Protein AF-A0A0E3ZZR7-F1 (afdb_monomer_lite)

Organism: NCBI:txid1379870

Foldseek 3Di:
DPDDWDWDWDDDPPQWTWTWTDDPNDTDTDTQRLCLPLLVVLLVQLVVQLVVVVVPDDPVVVNQLSQLVSNQVSLVVQADPQKDKAWEWAAAPVVRDIAPIFSIWIFGPPPHHFPDDDPRYTYHHLQGTAATEAEEQEDDLVVLLCCCVRAFQDQNHDAPPDQGQEAEYEYEYQAYPDDLVRSLVSNQVSNQVVLCVQWDADPVRDIDGNARAHGHHYKYQHQVQQKIFDWDWDDPPDFFIWIKTKMFRQGNSLSSLVVSCSSRSDDLVVCDDHPSNVNRPRDRPDIDIDIHDGHFYWHKDALVRVCVLQVVCNVCSVPDDDVNANFGIKTATSVGDPNVDPHPVSQVPDPRIDTHRVD

Secondary structure (DSSP, 8-state):
------EEEEPPSSSEEEEEEEETTEEEEEEEE---HHHHHHHHHHHHHHHHHHHH---HHHHHHHHHHHHHHHHHHHS-TT-EEEEEEEEETTTTEEPPPEEEEEE--SSS--SEEETTEEEE-GGGEEEEEEEEEEE-HHHHHHHHHHHTTS-----TTSPTTEEEEEEEEEEESS-HHHHHHHHHHHHHHHHGGGEEE-TTS-EEE--B--EEEEEEEEGGGTEEEEEEEE--SSS-EEEEEEEEE-HHHHHHHHHHHHHTT--TTT--S-TTTTT-----S--EEEEEEEE-BEEEEEHHHHHHHTGGGHHHHHT--BTTB---EEEEETTS-GGG-SSHHHHHH-TT-EEE---

Structure (mmCIF, N/CA/C/O backbone):
data_AF-A0A0E3ZZR7-F1
#
_entry.id   AF-A0A0E3ZZR7-F1
#
loop_
_atom_site.group_PDB
_atom_site.id
_atom_site.type_symbol
_atom_site.label_atom_id
_atom_site.label_alt_id
_atom_site.label_comp_id
_atom_site.label_asym_id
_atom_site.label_entity_id
_atom_site.label_seq_id
_atom_site.pdbx_PDB_ins_code
_atom_site.Cartn_x
_atom_site.Cartn_y
_atom_site.Cartn_z
_atom_site.occupancy
_atom_site.B_iso_or_equiv
_atom_site.auth_seq_id
_atom_site.auth_comp_id
_atom_site.auth_asym_id
_atom_site.auth_atom_id
_atom_site.pdbx_PDB_model_num
ATOM 1 N N . MET A 1 1 ? -10.672 35.180 -22.082 1.00 32.56 1 MET A N 1
ATOM 2 C CA . MET A 1 1 ? -11.791 35.455 -21.156 1.00 32.56 1 MET A CA 1
ATOM 3 C C . MET A 1 1 ? -11.699 34.489 -19.991 1.00 32.56 1 MET A C 1
ATOM 5 O O . MET A 1 1 ? -11.725 33.289 -20.225 1.00 32.56 1 MET A O 1
ATOM 9 N N . LYS A 1 2 ? -11.522 34.985 -18.762 1.00 28.44 2 LYS A N 1
ATOM 10 C CA . LYS A 1 2 ? -11.757 34.177 -17.557 1.00 28.44 2 LYS A CA 1
ATOM 11 C C . LYS A 1 2 ? -13.278 34.046 -17.427 1.00 28.44 2 LYS A C 1
ATOM 13 O O . LYS A 1 2 ? -13.940 35.072 -17.343 1.00 28.44 2 LYS A O 1
ATOM 18 N N . GLN A 1 3 ? -13.821 32.835 -17.526 1.00 30.70 3 GLN A N 1
ATOM 19 C CA . GLN A 1 3 ? -15.245 32.595 -17.280 1.00 30.70 3 GLN A CA 1
ATOM 20 C C . GLN A 1 3 ? -15.509 32.752 -15.779 1.00 30.70 3 GLN A C 1
ATOM 22 O O . GLN A 1 3 ? -14.953 31.998 -14.976 1.00 30.70 3 GLN A O 1
ATOM 27 N N . ASP A 1 4 ? -16.327 33.738 -15.415 1.00 32.19 4 ASP A N 1
ATOM 28 C CA . ASP A 1 4 ? -16.886 33.873 -14.072 1.00 32.19 4 ASP A CA 1
ATOM 29 C C . ASP A 1 4 ? -17.883 32.733 -13.842 1.00 32.19 4 ASP A C 1
ATOM 31 O O . ASP A 1 4 ? -18.917 32.652 -14.500 1.00 32.19 4 ASP A O 1
ATOM 35 N N . LYS A 1 5 ? -17.556 31.824 -12.921 1.00 37.88 5 LYS A N 1
ATOM 36 C CA . LYS A 1 5 ? -18.481 30.800 -12.426 1.00 37.88 5 LYS A CA 1
ATOM 37 C C . LYS A 1 5 ? -19.153 31.345 -11.171 1.00 37.88 5 LYS A C 1
ATOM 39 O O . LYS A 1 5 ? -18.576 31.278 -10.087 1.00 37.88 5 LYS A O 1
ATOM 44 N N . SER A 1 6 ? -20.353 31.897 -11.298 1.00 43.38 6 SER A N 1
ATOM 45 C CA . SER A 1 6 ? -21.168 32.295 -10.150 1.00 43.38 6 SER A CA 1
ATOM 46 C C . SER A 1 6 ? -21.861 31.060 -9.558 1.00 43.38 6 SER A C 1
ATOM 48 O O . SER A 1 6 ? -22.826 30.533 -10.101 1.00 43.38 6 SER A O 1
ATOM 50 N N . ILE A 1 7 ? -21.356 30.561 -8.426 1.00 46.78 7 ILE A N 1
ATOM 51 C CA . ILE A 1 7 ? -22.020 29.499 -7.656 1.00 46.78 7 ILE A CA 1
ATOM 52 C C . ILE A 1 7 ? -23.034 30.162 -6.722 1.00 46.78 7 ILE A C 1
ATOM 54 O O . ILE A 1 7 ? -22.651 30.912 -5.823 1.00 46.78 7 ILE A O 1
ATOM 58 N N . VAL A 1 8 ? -24.325 29.878 -6.905 1.00 45.16 8 VAL A N 1
ATOM 59 C CA . VAL A 1 8 ? -25.382 30.349 -5.999 1.00 45.16 8 VAL A CA 1
ATOM 60 C C . VAL A 1 8 ? -25.742 29.219 -5.036 1.00 45.16 8 VAL A C 1
ATOM 62 O O . VAL A 1 8 ? -26.449 28.275 -5.384 1.00 45.16 8 VAL A O 1
ATOM 65 N N . ASN A 1 9 ? -25.258 29.315 -3.797 1.00 44.78 9 ASN A N 1
ATOM 66 C CA . ASN A 1 9 ? -25.614 28.380 -2.729 1.00 44.78 9 ASN A CA 1
ATOM 67 C C . ASN A 1 9 ? -26.992 28.734 -2.152 1.00 44.78 9 ASN A C 1
ATOM 69 O O . ASN A 1 9 ? -27.140 29.767 -1.498 1.00 44.78 9 ASN A O 1
ATOM 73 N N . LYS A 1 10 ? -27.993 27.861 -2.324 1.00 42.97 10 LYS A N 1
ATOM 74 C CA . LYS A 1 10 ? -29.246 27.917 -1.554 1.00 42.97 10 LYS A CA 1
ATOM 75 C C . LYS A 1 10 ? -29.272 26.774 -0.540 1.00 42.97 10 LYS A C 1
ATOM 77 O O . LYS A 1 10 ? -29.314 25.605 -0.906 1.00 42.97 10 LYS A O 1
ATOM 82 N N . LYS A 1 11 ? -29.269 27.113 0.752 1.00 36.38 11 LYS A N 1
ATOM 83 C CA . LYS A 1 11 ? -29.554 26.153 1.828 1.00 36.38 11 LYS A CA 1
ATOM 84 C C . LYS A 1 11 ? -31.056 25.860 1.844 1.00 36.38 11 LYS A C 1
ATOM 86 O O . LYS A 1 11 ? -31.842 26.783 2.036 1.00 36.38 11 LYS A O 1
ATOM 91 N N . SER A 1 12 ? -31.451 24.600 1.661 1.00 38.44 12 SER A N 1
ATOM 92 C CA . SER A 1 12 ? -32.792 24.120 2.019 1.00 38.44 12 SER A CA 1
ATOM 93 C C . SER A 1 12 ? -32.755 23.421 3.375 1.00 38.44 12 SER A C 1
ATOM 95 O O . SER A 1 12 ? -31.790 22.730 3.698 1.00 38.44 12 SER A O 1
ATOM 97 N N . GLU A 1 13 ? -33.801 23.608 4.176 1.00 40.16 13 GLU A N 1
ATOM 98 C CA . GLU A 1 13 ? -33.973 22.929 5.461 1.00 40.16 13 GLU A CA 1
ATOM 99 C C . GLU A 1 13 ? -34.106 21.407 5.250 1.00 40.16 13 GLU A C 1
ATOM 101 O O . GLU A 1 13 ? -34.913 20.965 4.434 1.00 40.16 13 GLU A O 1
ATOM 106 N N . LYS A 1 14 ? -33.327 20.630 6.026 1.00 41.91 14 LYS A N 1
ATOM 107 C CA . LYS A 1 14 ? -33.077 19.165 5.980 1.00 41.91 14 LYS A CA 1
ATOM 108 C C . LYS A 1 14 ? -31.974 18.714 5.011 1.00 41.91 14 LYS A C 1
ATOM 110 O O . LYS A 1 14 ? -32.272 18.452 3.855 1.00 41.91 14 LYS A O 1
ATOM 115 N N . SER A 1 15 ? -30.741 18.584 5.533 1.00 43.53 15 SER A N 1
ATOM 116 C CA . SER A 1 15 ? -29.630 17.648 5.180 1.00 43.53 15 SER A CA 1
ATOM 117 C C . SER A 1 15 ? -29.290 17.326 3.706 1.00 43.53 15 SER A C 1
ATOM 119 O O . SER A 1 15 ? -28.417 16.505 3.429 1.00 43.53 15 SER A O 1
ATOM 121 N N . ILE A 1 16 ? -29.928 17.994 2.756 1.00 42.88 16 ILE A N 1
ATOM 122 C CA . ILE A 1 16 ? -29.739 17.902 1.318 1.00 42.88 16 ILE A CA 1
ATOM 123 C C . ILE A 1 16 ? -29.444 19.326 0.861 1.00 42.88 16 ILE A C 1
ATOM 125 O O . ILE A 1 16 ? -30.317 20.196 0.879 1.00 42.88 16 ILE A O 1
ATOM 129 N N . HIS A 1 17 ? -28.199 19.571 0.472 1.00 48.75 17 HIS A N 1
ATOM 130 C CA . HIS A 1 17 ? -27.785 20.844 -0.092 1.00 48.75 17 HIS A CA 1
ATOM 131 C C . HIS A 1 17 ? -28.048 20.815 -1.595 1.00 48.75 17 HIS A C 1
ATOM 133 O O . HIS A 1 17 ? -27.505 19.983 -2.315 1.00 48.75 17 HIS A O 1
ATOM 139 N N . LYS A 1 18 ? -28.892 21.723 -2.081 1.00 49.00 18 LYS A N 1
ATOM 140 C CA . LYS A 1 18 ? -29.124 21.907 -3.515 1.00 49.00 18 LYS A CA 1
ATOM 141 C C . LYS A 1 18 ? -28.205 23.016 -4.012 1.00 49.00 18 LYS A C 1
ATOM 143 O O . LYS A 1 18 ? -28.412 24.188 -3.700 1.00 49.00 18 LYS A O 1
ATOM 148 N N . MET A 1 19 ? -27.171 22.647 -4.758 1.00 51.81 19 MET A N 1
ATOM 149 C CA . MET A 1 19 ? -26.329 23.605 -5.469 1.00 51.81 19 MET A CA 1
ATOM 150 C C . MET A 1 19 ? -26.892 23.809 -6.867 1.00 51.81 19 MET A C 1
ATOM 152 O O . MET A 1 19 ? -27.110 22.848 -7.594 1.00 51.81 19 MET A O 1
ATOM 156 N N . ILE A 1 20 ? -27.116 25.059 -7.252 1.00 54.22 20 ILE A N 1
ATOM 157 C CA . ILE A 1 20 ? -27.481 25.396 -8.623 1.00 54.22 20 ILE A CA 1
ATOM 158 C C . ILE A 1 20 ? -26.237 26.002 -9.260 1.00 54.22 20 ILE A C 1
ATOM 160 O O . ILE A 1 20 ? -25.759 27.048 -8.818 1.00 54.22 20 ILE A O 1
ATOM 164 N N . ALA A 1 21 ? -25.694 25.314 -10.259 1.00 54.06 21 ALA A N 1
ATOM 165 C CA . ALA A 1 21 ? -24.584 25.818 -11.051 1.00 54.06 21 ALA A CA 1
ATOM 166 C C . ALA A 1 21 ? -25.100 26.146 -12.449 1.00 54.06 21 ALA A C 1
ATOM 168 O O . ALA A 1 21 ? -25.659 25.281 -13.124 1.00 54.06 21 ALA A O 1
ATOM 169 N N . GLU A 1 22 ? -24.911 27.391 -12.873 1.00 49.91 22 GLU A N 1
ATOM 170 C CA . GLU A 1 22 ? -25.031 27.749 -14.278 1.00 49.91 22 GLU A CA 1
ATOM 171 C C . GLU A 1 22 ? -23.672 27.526 -14.949 1.00 49.91 22 GLU A C 1
ATOM 173 O O . GLU A 1 22 ? -22.655 28.076 -14.520 1.00 49.91 22 GLU A O 1
ATOM 178 N N . VAL A 1 23 ? -23.645 26.691 -15.985 1.00 54.06 23 VAL A N 1
ATOM 179 C CA . VAL A 1 23 ? -22.473 26.506 -16.847 1.00 54.06 23 VAL A CA 1
ATOM 180 C C . VAL A 1 23 ? -22.934 26.715 -18.281 1.00 54.06 23 VAL A C 1
ATOM 182 O O . VAL A 1 23 ? -23.784 25.975 -18.766 1.00 54.06 23 VAL A O 1
ATOM 185 N N . ASP A 1 24 ? -22.408 27.754 -18.933 1.00 52.50 24 ASP A N 1
ATOM 186 C CA . ASP A 1 24 ? -22.720 28.118 -20.323 1.00 52.50 24 ASP A CA 1
ATOM 187 C C . ASP A 1 24 ? -24.237 28.235 -20.616 1.00 52.50 24 ASP A C 1
ATOM 189 O O . ASP A 1 24 ? -24.730 27.755 -21.635 1.00 52.50 24 ASP A O 1
ATOM 193 N N . GLY A 1 25 ? -25.001 28.859 -19.708 1.00 56.97 25 GLY A N 1
ATOM 194 C CA . GLY A 1 25 ? -26.450 29.059 -19.855 1.00 56.97 25 GLY A CA 1
ATOM 195 C C . GLY A 1 25 ? -27.317 27.857 -19.459 1.00 56.97 25 GLY A C 1
ATOM 196 O O . GLY A 1 25 ? -28.544 27.942 -19.513 1.00 56.97 25 GLY A O 1
ATOM 197 N N . VAL A 1 26 ? -26.712 26.740 -19.037 1.00 48.59 26 VAL A N 1
ATOM 198 C CA . VAL A 1 26 ? -27.430 25.560 -18.540 1.00 48.59 26 VAL A CA 1
ATOM 199 C C . VAL A 1 26 ? -27.443 25.573 -17.020 1.00 48.59 26 VAL A C 1
ATOM 201 O O . VAL A 1 26 ? -26.402 25.516 -16.368 1.00 48.59 26 VAL A O 1
ATOM 204 N N . CYS A 1 27 ? -28.645 25.615 -16.455 1.00 48.66 27 CYS A N 1
ATOM 205 C CA . CYS A 1 27 ? -28.865 25.534 -15.021 1.00 48.66 27 CYS A CA 1
ATOM 206 C C . CYS A 1 27 ? -28.917 24.058 -14.603 1.00 48.66 27 CYS A C 1
ATOM 208 O O . CYS A 1 27 ? -29.868 23.353 -14.944 1.00 48.66 27 CYS A O 1
ATOM 210 N N . GLN A 1 28 ? -27.897 23.575 -13.892 1.00 47.75 28 GLN A N 1
ATOM 211 C CA . GLN A 1 28 ? -27.866 22.210 -13.371 1.00 47.75 28 GLN A CA 1
ATOM 212 C C . GLN A 1 28 ? -28.062 22.212 -11.853 1.00 47.75 28 GLN A C 1
ATOM 214 O O . GLN A 1 28 ? -27.317 22.861 -11.114 1.00 47.75 28 GLN A O 1
ATOM 219 N N . GLU A 1 29 ? -29.060 21.459 -11.389 1.00 48.94 29 GLU A N 1
ATOM 220 C CA . GLU A 1 29 ? -29.284 21.198 -9.968 1.00 48.94 29 GLU A CA 1
ATOM 221 C C . GLU A 1 29 ? -28.398 20.030 -9.511 1.00 48.94 29 GLU A C 1
ATOM 223 O O . GLU A 1 29 ? -28.501 18.906 -10.002 1.00 48.94 29 GLU A O 1
ATOM 228 N N . TRP A 1 30 ? -27.521 20.306 -8.553 1.00 48.53 30 TRP A N 1
ATOM 229 C CA . TRP A 1 30 ? -26.671 19.338 -7.879 1.00 48.53 30 TRP A CA 1
ATOM 230 C C . TRP A 1 30 ? -27.244 19.063 -6.497 1.00 48.53 30 TRP A C 1
ATOM 232 O O . TRP A 1 30 ? -27.249 19.930 -5.623 1.00 48.53 30 TRP A O 1
ATOM 242 N N . ILE A 1 31 ? -27.713 17.837 -6.291 1.00 46.16 31 ILE A N 1
ATOM 243 C CA . ILE A 1 31 ? -28.148 17.361 -4.981 1.00 46.16 31 ILE A CA 1
ATOM 244 C C . ILE A 1 31 ? -26.904 16.858 -4.244 1.00 46.16 31 ILE A C 1
ATOM 246 O O . ILE A 1 31 ? -26.413 15.763 -4.507 1.00 46.16 31 ILE A O 1
ATOM 250 N N . HIS A 1 32 ? -26.375 17.666 -3.332 1.00 46.66 32 HIS A N 1
ATOM 251 C CA . HIS A 1 32 ? -25.329 17.264 -2.402 1.00 46.66 32 HIS A CA 1
ATOM 252 C C . HIS A 1 32 ? -25.989 16.666 -1.154 1.00 46.66 32 HIS A C 1
ATOM 254 O O . HIS A 1 32 ? -26.544 17.377 -0.315 1.00 46.66 32 HIS A O 1
ATOM 260 N N . ASN A 1 33 ? -25.989 15.336 -1.069 1.00 49.56 33 ASN A N 1
ATOM 261 C CA . ASN A 1 33 ? -26.475 14.619 0.102 1.00 49.56 33 ASN A CA 1
ATOM 262 C C . ASN A 1 33 ? -25.310 14.414 1.077 1.00 49.56 33 ASN A C 1
ATOM 264 O O . ASN A 1 33 ? -24.440 13.584 0.829 1.00 49.56 33 ASN A O 1
ATOM 268 N N . GLU A 1 34 ? -25.300 15.164 2.178 1.00 47.88 34 GLU A N 1
ATOM 269 C CA . GLU A 1 34 ? -24.284 15.026 3.233 1.00 47.88 34 GLU A CA 1
ATOM 270 C C . GLU A 1 34 ? -24.454 13.727 4.040 1.00 47.88 34 GLU A C 1
ATOM 272 O O . GLU A 1 34 ? -23.552 13.321 4.770 1.00 47.88 34 GLU A O 1
ATOM 277 N N . ASN A 1 35 ? -25.592 13.036 3.893 1.00 51.06 35 ASN A N 1
ATOM 278 C CA . ASN A 1 35 ? -25.855 11.763 4.553 1.00 51.06 35 ASN A CA 1
ATOM 279 C C . ASN A 1 35 ? -25.390 10.600 3.674 1.00 51.06 35 ASN A C 1
ATOM 281 O O . ASN A 1 35 ? -26.150 10.027 2.885 1.00 51.06 35 ASN A O 1
ATOM 285 N N . TYR A 1 36 ? -24.125 10.224 3.842 1.00 68.19 36 TYR A N 1
ATOM 286 C CA . TYR A 1 36 ? -23.516 9.064 3.199 1.00 68.19 36 TYR A CA 1
ATOM 287 C C . TYR A 1 36 ? -24.120 7.763 3.728 1.00 68.19 36 TYR A C 1
ATOM 289 O O . TYR A 1 36 ? -23.528 7.120 4.581 1.00 68.19 36 TYR A O 1
ATOM 297 N N . PHE A 1 37 ? -25.281 7.339 3.223 1.00 71.62 37 PHE A N 1
ATOM 298 C CA . PHE A 1 37 ? -26.023 6.186 3.760 1.00 71.62 37 PHE A CA 1
ATOM 299 C C . PHE A 1 37 ? -25.153 4.941 4.013 1.00 71.62 37 PHE A C 1
ATOM 301 O O . PHE A 1 37 ? -25.254 4.312 5.063 1.00 71.62 37 PHE A O 1
ATOM 308 N N . GLN A 1 38 ? -24.271 4.590 3.072 1.00 78.56 38 GLN A N 1
ATOM 309 C CA . GLN A 1 38 ? -23.404 3.419 3.218 1.00 78.56 38 GLN A CA 1
ATOM 310 C C . GLN A 1 38 ? -22.247 3.643 4.199 1.00 78.56 38 GLN A C 1
ATOM 312 O O . GLN A 1 38 ? -21.965 2.759 5.005 1.00 78.56 38 GLN A O 1
ATOM 317 N N . ALA A 1 39 ? -21.620 4.821 4.180 1.00 81.19 39 ALA A N 1
ATOM 318 C CA . ALA A 1 39 ? -20.537 5.144 5.104 1.00 81.19 39 ALA A CA 1
ATOM 319 C C . ALA A 1 39 ? -21.045 5.349 6.544 1.00 81.19 39 ALA A C 1
ATOM 321 O O . ALA A 1 39 ? -20.418 4.881 7.488 1.00 81.19 39 ALA A O 1
ATOM 322 N N . ASP A 1 40 ? -22.220 5.959 6.707 1.00 83.00 40 ASP A N 1
ATOM 323 C CA . ASP A 1 40 ? -22.957 6.071 7.968 1.00 83.00 40 ASP A CA 1
ATOM 324 C C . ASP A 1 40 ? -23.328 4.685 8.510 1.00 83.00 40 ASP A C 1
ATOM 326 O O . ASP A 1 40 ? -23.061 4.377 9.671 1.00 83.00 40 ASP A O 1
ATOM 330 N N . ARG A 1 41 ? -23.860 3.796 7.657 1.00 87.25 41 ARG A N 1
ATOM 331 C CA . ARG A 1 41 ? -24.143 2.402 8.034 1.00 87.25 41 ARG A CA 1
ATOM 332 C C . ARG A 1 41 ? -22.878 1.676 8.499 1.00 87.25 41 ARG A C 1
ATOM 334 O O . ARG A 1 41 ? -22.923 1.009 9.530 1.00 87.25 41 ARG A O 1
ATOM 341 N N . PHE A 1 42 ? -21.771 1.809 7.769 1.00 89.69 42 PHE A N 1
ATOM 342 C CA . PHE A 1 42 ? -20.480 1.223 8.140 1.00 89.69 42 PHE A CA 1
ATOM 343 C C . PHE A 1 42 ? -19.985 1.755 9.492 1.00 89.69 42 PHE A C 1
ATOM 345 O O . PHE A 1 42 ? -19.710 0.973 10.402 1.00 89.69 42 PHE A O 1
ATOM 352 N N . ALA A 1 43 ? -19.966 3.080 9.666 1.00 89.94 43 ALA A N 1
ATOM 353 C CA . ALA A 1 43 ? -19.530 3.732 10.897 1.00 89.94 43 ALA A CA 1
ATOM 354 C C . ALA A 1 43 ? -20.375 3.318 12.112 1.00 89.94 43 ALA A C 1
ATOM 356 O O . ALA A 1 43 ? -19.833 3.015 13.176 1.00 89.94 43 ALA A O 1
ATOM 357 N N . LYS A 1 44 ? -21.704 3.283 11.959 1.00 90.88 44 LYS A N 1
ATOM 358 C CA . LYS A 1 44 ? -22.635 2.878 13.022 1.00 90.88 44 LYS A CA 1
ATOM 359 C C . LYS A 1 44 ? -22.434 1.429 13.437 1.00 90.88 44 LYS A C 1
ATOM 361 O O . LYS A 1 44 ? -22.414 1.155 14.633 1.00 90.88 44 LYS A O 1
ATOM 366 N N . LYS A 1 45 ? -22.254 0.520 12.473 1.00 91.94 45 LYS A N 1
ATOM 367 C CA . LYS A 1 45 ? -21.976 -0.890 12.765 1.00 91.94 45 LYS A CA 1
ATOM 368 C C . LYS A 1 45 ? -20.670 -1.059 13.535 1.00 91.94 45 LYS A C 1
ATOM 370 O O . LYS A 1 45 ? -20.669 -1.732 14.557 1.00 91.94 45 LYS A O 1
ATOM 375 N N . LEU A 1 46 ? -19.592 -0.406 13.093 1.00 92.75 46 LEU A N 1
ATOM 376 C CA . LEU A 1 46 ? -18.313 -0.462 13.803 1.00 92.75 46 LEU A CA 1
ATOM 377 C C . LEU A 1 46 ? -18.447 0.021 15.250 1.00 92.75 46 LEU A C 1
ATOM 379 O O . LEU A 1 46 ? -18.054 -0.706 16.154 1.00 92.75 46 LEU A O 1
ATOM 383 N N . LYS A 1 47 ? -19.054 1.194 15.474 1.00 91.31 47 LYS A N 1
ATOM 384 C CA . LYS A 1 47 ? -19.256 1.740 16.828 1.00 91.31 47 LYS A CA 1
ATOM 385 C C . LYS A 1 47 ? -20.072 0.805 17.715 1.00 91.31 47 LYS A C 1
ATOM 387 O O . LYS A 1 47 ? -19.662 0.512 18.833 1.00 91.31 47 LYS A O 1
ATOM 392 N N . ALA A 1 48 ? -21.205 0.319 17.204 1.00 89.62 48 ALA A N 1
ATOM 393 C CA . ALA A 1 48 ? -22.087 -0.562 17.960 1.00 89.62 48 ALA A CA 1
ATOM 394 C C . ALA A 1 48 ? -21.351 -1.822 18.430 1.00 89.62 48 ALA A C 1
ATOM 396 O O . ALA A 1 48 ? -21.469 -2.202 19.593 1.00 89.62 48 ALA A O 1
ATOM 397 N N . GLU A 1 49 ? -20.561 -2.431 17.544 1.00 89.88 49 GLU A N 1
ATOM 398 C CA . GLU A 1 49 ? -19.841 -3.669 17.824 1.00 89.88 49 GLU A CA 1
ATOM 399 C C . GLU A 1 49 ? -18.668 -3.458 18.792 1.00 89.88 49 GLU A C 1
ATOM 401 O O . GLU A 1 49 ? -18.450 -4.237 19.721 1.00 89.88 49 GLU A O 1
ATOM 406 N N . THR A 1 50 ? -17.929 -2.360 18.638 1.00 88.69 50 THR A N 1
ATOM 407 C CA . THR A 1 50 ? -16.807 -2.061 19.532 1.00 88.69 50 THR A CA 1
ATOM 408 C C . THR A 1 50 ? -17.265 -1.711 20.944 1.00 88.69 50 THR A C 1
ATOM 410 O O . THR A 1 50 ? -16.648 -2.155 21.912 1.00 88.69 50 THR A O 1
ATOM 413 N N . ASP A 1 51 ? -18.376 -0.982 21.077 1.00 86.19 51 ASP A N 1
ATOM 414 C CA . ASP A 1 51 ? -18.879 -0.509 22.369 1.00 86.19 51 ASP A CA 1
ATOM 415 C C . ASP A 1 51 ? -19.303 -1.651 23.301 1.00 86.19 51 ASP A C 1
ATOM 417 O O . ASP A 1 51 ? -19.109 -1.559 24.518 1.00 86.19 51 ASP A O 1
ATOM 421 N N . TRP A 1 52 ? -19.904 -2.723 22.771 1.00 84.75 52 TRP A N 1
ATOM 422 C CA . TRP A 1 52 ? -20.306 -3.860 23.603 1.00 84.75 52 TRP A CA 1
ATOM 423 C C . TRP A 1 52 ? -19.105 -4.728 23.979 1.00 84.75 52 TRP A C 1
ATOM 425 O O . TRP A 1 52 ? -18.993 -5.141 25.136 1.00 84.75 52 TRP A O 1
ATOM 435 N N . PHE A 1 53 ? -18.188 -4.977 23.040 1.00 86.12 53 PHE A N 1
ATOM 436 C CA . PHE A 1 53 ? -17.070 -5.894 23.254 1.00 86.12 53 PHE A CA 1
ATOM 437 C C . PHE A 1 53 ? -16.131 -5.389 24.352 1.00 86.12 53 PHE A C 1
ATOM 439 O O . PHE A 1 53 ? -15.742 -6.145 25.248 1.00 86.12 53 PHE A O 1
ATOM 446 N N . GLU A 1 54 ? -15.833 -4.088 24.350 1.00 82.56 54 GLU A N 1
ATOM 447 C CA . GLU A 1 54 ? -14.965 -3.463 25.352 1.00 82.56 54 GLU A CA 1
ATOM 448 C C . GLU A 1 54 ? -15.533 -3.494 26.777 1.00 82.56 54 GLU A C 1
ATOM 450 O O . GLU A 1 54 ? -14.773 -3.421 27.748 1.00 82.56 54 GLU A O 1
ATOM 455 N N . ARG A 1 55 ? -16.856 -3.635 26.935 1.00 85.62 55 ARG A N 1
ATOM 456 C CA . ARG A 1 55 ? -17.485 -3.786 28.258 1.00 85.62 55 ARG A CA 1
ATOM 457 C C . ARG A 1 55 ? -17.234 -5.164 28.864 1.00 85.62 55 ARG A C 1
ATOM 459 O O . ARG A 1 55 ? -17.275 -5.296 30.086 1.00 85.62 55 ARG A O 1
ATOM 466 N N . ILE A 1 56 ? -16.982 -6.170 28.029 1.00 86.69 56 ILE A N 1
ATOM 467 C CA . ILE A 1 56 ? -16.927 -7.579 28.431 1.00 86.69 56 ILE A CA 1
ATOM 468 C C . ILE A 1 56 ? -15.480 -8.082 28.484 1.00 86.69 56 ILE A C 1
ATOM 470 O O . ILE A 1 56 ? -15.096 -8.754 29.440 1.00 86.69 56 ILE A O 1
ATOM 474 N N . ILE A 1 57 ? -14.653 -7.739 27.491 1.00 84.25 57 ILE A N 1
ATOM 475 C CA . ILE A 1 57 ? -13.304 -8.297 27.329 1.00 84.25 57 ILE A CA 1
ATOM 476 C C . ILE A 1 57 ? -12.230 -7.221 27.514 1.00 84.25 57 ILE A C 1
ATOM 478 O O . ILE A 1 57 ? -12.239 -6.179 26.864 1.00 84.25 57 ILE A O 1
ATOM 482 N N . LYS A 1 58 ? -11.241 -7.506 28.375 1.00 81.38 58 LYS A N 1
ATOM 483 C CA . LYS A 1 58 ? -10.106 -6.600 28.666 1.00 81.38 58 LYS A CA 1
ATOM 484 C C . LYS A 1 58 ? -8.730 -7.144 28.249 1.00 81.38 58 LYS A C 1
ATOM 486 O O . LYS A 1 58 ? -7.743 -6.404 28.296 1.00 81.38 58 LYS A O 1
ATOM 491 N N . HIS A 1 59 ? -8.646 -8.413 27.839 1.00 80.81 59 HIS A N 1
ATOM 492 C CA . HIS A 1 59 ? -7.393 -9.069 27.447 1.00 80.81 59 HIS A CA 1
ATOM 493 C C . HIS A 1 59 ? -6.856 -8.502 26.121 1.00 80.81 59 HIS A C 1
ATOM 495 O O . HIS A 1 59 ? -7.472 -8.678 25.073 1.00 80.81 59 HIS A O 1
ATOM 501 N N . GLN A 1 60 ? -5.707 -7.817 26.162 1.00 83.19 60 GLN A N 1
ATOM 502 C CA . GLN A 1 60 ? -5.230 -6.966 25.059 1.00 83.19 60 GLN A CA 1
ATOM 503 C C . GLN A 1 60 ? -5.048 -7.688 23.706 1.00 83.19 60 GLN A C 1
ATOM 505 O O . GLN A 1 60 ? -5.522 -7.144 22.710 1.00 83.19 60 GLN A O 1
ATOM 510 N N . PRO A 1 61 ? -4.442 -8.892 23.621 1.00 82.12 61 PRO A N 1
ATOM 511 C CA . PRO A 1 61 ? -4.336 -9.626 22.354 1.00 82.12 61 PRO A CA 1
ATOM 512 C C . PRO A 1 61 ? -5.695 -9.959 21.730 1.00 82.12 61 PRO A C 1
ATOM 514 O O . PRO A 1 61 ? -5.907 -9.725 20.545 1.00 82.12 61 PRO A O 1
ATOM 517 N N . SER A 1 62 ? -6.640 -10.440 22.543 1.00 85.75 62 SER A N 1
ATOM 518 C CA . SER A 1 62 ? -7.995 -10.777 22.084 1.00 85.75 62 SER A CA 1
ATOM 519 C C . SER A 1 62 ? -8.761 -9.537 21.634 1.00 85.75 62 SER A C 1
ATOM 521 O O . SER A 1 62 ? -9.550 -9.597 20.699 1.00 85.75 62 SER A O 1
ATOM 523 N N . VAL A 1 63 ? -8.501 -8.400 22.282 1.00 88.38 63 VAL A N 1
ATOM 524 C CA . VAL A 1 63 ? -9.047 -7.111 21.868 1.00 88.38 63 VAL A CA 1
ATOM 525 C C . VAL A 1 63 ? -8.499 -6.710 20.498 1.00 88.38 63 VAL A C 1
ATOM 527 O O . VAL A 1 63 ? -9.293 -6.367 19.634 1.00 88.38 63 VAL A O 1
ATOM 530 N N . GLY A 1 64 ? -7.186 -6.796 20.259 1.00 89.75 64 GLY A N 1
ATOM 531 C CA . GLY A 1 64 ? -6.599 -6.500 18.941 1.00 89.75 64 GLY A CA 1
ATOM 532 C C . GLY A 1 64 ? -7.228 -7.328 17.815 1.00 89.75 64 GLY A C 1
ATOM 533 O O . GLY A 1 64 ? -7.782 -6.763 16.875 1.00 89.75 64 GLY A O 1
ATOM 534 N N . GLN A 1 65 ? -7.269 -8.650 18.002 1.00 91.00 65 GLN A N 1
ATOM 535 C CA . GLN A 1 65 ? -7.877 -9.588 17.051 1.00 91.00 65 GLN A CA 1
ATOM 536 C C . GLN A 1 65 ? -9.359 -9.297 16.791 1.00 91.00 65 GLN A C 1
ATOM 538 O O . GLN A 1 65 ? -9.834 -9.451 15.668 1.00 91.00 65 GLN A O 1
ATOM 543 N N . PHE A 1 66 ? -10.105 -8.856 17.808 1.00 94.00 66 PHE A N 1
ATOM 544 C CA . PHE A 1 66 ? -11.498 -8.457 17.632 1.00 94.00 66 PHE A CA 1
ATOM 545 C C . PHE A 1 66 ? -11.638 -7.246 16.698 1.00 94.00 66 PHE A C 1
ATOM 547 O O . PHE A 1 66 ? -12.489 -7.265 15.811 1.00 94.00 66 PHE A O 1
ATOM 554 N N . TYR A 1 67 ? -10.798 -6.218 16.855 1.00 95.12 67 TYR A N 1
ATOM 555 C CA . TYR A 1 67 ? -10.832 -5.034 15.988 1.00 95.12 67 TYR A CA 1
ATOM 556 C C . TYR A 1 67 ? -10.473 -5.368 14.534 1.00 95.12 67 TYR A C 1
ATOM 558 O O . TYR A 1 67 ? -11.114 -4.863 13.611 1.00 95.12 67 TYR A O 1
ATOM 566 N N . GLU A 1 68 ? -9.492 -6.246 14.325 1.00 95.25 68 GLU A N 1
ATOM 567 C CA . GLU A 1 68 ? -9.148 -6.776 12.999 1.00 95.25 68 GLU A CA 1
ATOM 568 C C . GLU A 1 68 ? -10.324 -7.556 12.393 1.00 95.25 68 GLU A C 1
ATOM 570 O O . GLU A 1 68 ? -10.739 -7.298 11.260 1.00 95.25 68 GLU A O 1
ATOM 575 N N . TYR A 1 69 ? -10.908 -8.475 13.170 1.00 94.62 69 TYR A N 1
ATOM 576 C CA . TYR A 1 69 ? -12.041 -9.291 12.746 1.00 94.62 69 TYR A CA 1
ATOM 577 C C . TYR A 1 69 ? -13.252 -8.438 12.373 1.00 94.62 69 TYR A C 1
ATOM 579 O O . TYR A 1 69 ? -13.814 -8.636 11.296 1.00 94.62 69 TYR A O 1
ATOM 587 N N . ILE A 1 70 ? -13.654 -7.485 13.222 1.00 95.00 70 ILE A N 1
ATOM 588 C CA . ILE A 1 70 ? -14.863 -6.703 12.967 1.00 95.00 70 ILE A CA 1
ATOM 589 C C . ILE A 1 70 ? -14.692 -5.798 11.752 1.00 95.00 70 ILE A C 1
ATOM 591 O O . ILE A 1 70 ? -15.595 -5.738 10.921 1.00 95.00 70 ILE A O 1
ATOM 595 N N . LEU A 1 71 ? -13.527 -5.161 11.585 1.00 96.50 71 LEU A N 1
ATOM 596 C CA . LEU A 1 71 ? -13.270 -4.327 10.415 1.00 96.50 71 LEU A CA 1
ATOM 597 C C . LEU A 1 71 ? -13.316 -5.161 9.132 1.00 96.50 71 LEU A C 1
ATOM 599 O O . LEU A 1 71 ? -13.996 -4.785 8.179 1.00 96.50 71 LEU A O 1
ATOM 603 N N . LYS A 1 72 ? -12.662 -6.328 9.133 1.00 95.50 72 LYS A N 1
ATOM 604 C CA . LYS A 1 72 ? -12.674 -7.273 8.011 1.00 95.50 72 LYS A CA 1
ATOM 605 C C . LYS A 1 72 ? -14.088 -7.771 7.693 1.00 95.50 72 LYS A C 1
ATOM 607 O O . LYS A 1 72 ? -14.492 -7.773 6.531 1.00 95.50 72 LYS A O 1
ATOM 612 N N . ALA A 1 73 ? -14.853 -8.165 8.711 1.00 93.75 73 ALA A N 1
ATOM 613 C CA . ALA A 1 73 ? -16.224 -8.642 8.557 1.00 93.75 73 ALA A CA 1
ATOM 614 C C . ALA A 1 73 ? -17.137 -7.558 7.972 1.00 93.75 73 ALA A C 1
ATOM 616 O O . ALA A 1 73 ? -17.899 -7.841 7.051 1.00 93.75 73 ALA A O 1
ATOM 617 N N . GLN A 1 74 ? -17.012 -6.313 8.449 1.00 93.06 74 GLN A N 1
ATOM 618 C CA . GLN A 1 74 ? -17.760 -5.193 7.890 1.00 93.06 74 GLN A CA 1
ATOM 619 C C . GLN A 1 74 ? -17.343 -4.910 6.450 1.00 93.06 74 GLN A C 1
ATOM 621 O O . GLN A 1 74 ? -18.213 -4.849 5.592 1.00 93.06 74 GLN A O 1
ATOM 626 N N . LEU A 1 75 ? -16.043 -4.807 6.152 1.00 92.81 75 LEU A N 1
ATOM 627 C CA . LEU A 1 75 ? -15.551 -4.575 4.789 1.00 92.81 75 LEU A CA 1
ATOM 628 C C . LEU A 1 75 ? -16.103 -5.598 3.793 1.00 92.81 75 LEU A C 1
ATOM 630 O O . LEU A 1 75 ? -16.546 -5.213 2.713 1.00 92.81 75 LEU A O 1
ATOM 634 N N . LYS A 1 76 ? -16.153 -6.880 4.172 1.00 91.75 76 LYS A N 1
ATOM 635 C CA . LYS A 1 76 ? -16.685 -7.957 3.326 1.00 91.75 76 LYS A CA 1
ATOM 636 C C . LYS A 1 76 ? -18.115 -7.699 2.836 1.00 91.75 76 LYS A C 1
ATOM 638 O O . LYS A 1 76 ? -18.433 -8.093 1.723 1.00 91.75 76 LYS A O 1
ATOM 643 N N . GLU A 1 77 ? -18.961 -7.024 3.616 1.00 88.94 77 GLU A N 1
ATOM 644 C CA . GLU A 1 77 ? -20.332 -6.685 3.198 1.00 88.94 77 GLU A CA 1
ATOM 645 C C . GLU A 1 77 ? -20.401 -5.585 2.123 1.00 88.94 77 GLU A C 1
ATOM 647 O O . GLU A 1 77 ? -21.413 -5.468 1.433 1.00 88.94 77 GLU A O 1
ATOM 652 N N . PHE A 1 78 ? -19.365 -4.748 2.011 1.00 86.19 78 PHE A N 1
ATOM 653 C CA . PHE A 1 78 ? -19.317 -3.618 1.074 1.00 86.19 78 PHE A CA 1
ATOM 654 C C . PHE A 1 78 ? -18.448 -3.901 -0.157 1.00 86.19 78 PHE A C 1
ATOM 656 O O . PHE A 1 78 ? -18.500 -3.144 -1.129 1.00 86.19 78 PHE A O 1
ATOM 663 N N . LEU A 1 79 ? -17.642 -4.965 -0.130 1.00 87.06 79 LEU A N 1
ATOM 664 C CA . LEU A 1 79 ? -16.801 -5.352 -1.254 1.00 87.06 79 LEU A CA 1
ATOM 665 C C . LEU A 1 79 ? -17.632 -5.992 -2.379 1.00 87.06 79 LEU A C 1
ATOM 667 O O . LEU A 1 79 ? -18.473 -6.850 -2.115 1.00 87.06 79 LEU A O 1
ATOM 671 N N . PRO A 1 80 ? -17.374 -5.629 -3.648 1.00 84.38 80 PRO A N 1
ATOM 672 C CA . PRO A 1 80 ? -17.823 -6.412 -4.794 1.00 84.38 80 PRO A CA 1
ATOM 673 C C . PRO A 1 80 ? -17.438 -7.892 -4.681 1.00 84.38 80 PRO A C 1
ATOM 675 O O . PRO A 1 80 ? -16.318 -8.202 -4.287 1.00 84.38 80 PRO A O 1
ATOM 678 N N . GLU A 1 81 ? -18.315 -8.794 -5.133 1.00 84.81 81 GLU A N 1
ATOM 679 C CA . GLU A 1 81 ? -18.108 -10.254 -5.044 1.00 84.81 81 GLU A CA 1
ATOM 680 C C . GLU A 1 81 ? -16.829 -10.751 -5.731 1.00 84.81 81 GLU A C 1
ATOM 682 O O . GLU A 1 81 ? -16.265 -11.768 -5.340 1.00 84.81 81 GLU A O 1
ATOM 687 N N . LYS A 1 82 ? -16.343 -10.022 -6.743 1.00 86.00 82 LYS A N 1
ATOM 688 C CA . LYS A 1 82 ? -15.089 -10.343 -7.437 1.00 86.00 82 LYS A CA 1
ATOM 689 C C . LYS A 1 82 ? -13.839 -10.188 -6.561 1.00 86.00 82 LYS A C 1
ATOM 691 O O . LYS A 1 82 ? -12.776 -10.678 -6.939 1.00 86.00 82 LYS A O 1
ATOM 696 N N . TYR A 1 83 ? -13.944 -9.484 -5.434 1.00 91.31 83 TYR A N 1
ATOM 697 C CA . TYR A 1 83 ? -12.844 -9.289 -4.502 1.00 91.31 83 TYR A CA 1
ATOM 698 C C . TYR A 1 83 ? -12.926 -10.272 -3.342 1.00 91.31 83 TYR A C 1
ATOM 700 O O . TYR A 1 83 ? -13.970 -10.492 -2.732 1.00 91.31 83 TYR A O 1
ATOM 708 N N . ASN A 1 84 ? -11.771 -10.825 -3.005 1.00 94.00 84 ASN A N 1
ATOM 709 C CA . ASN A 1 84 ? -11.563 -11.626 -1.818 1.00 94.00 84 ASN A CA 1
ATOM 710 C C . ASN A 1 84 ? -10.964 -10.752 -0.717 1.00 94.00 84 ASN A C 1
ATOM 712 O O . ASN A 1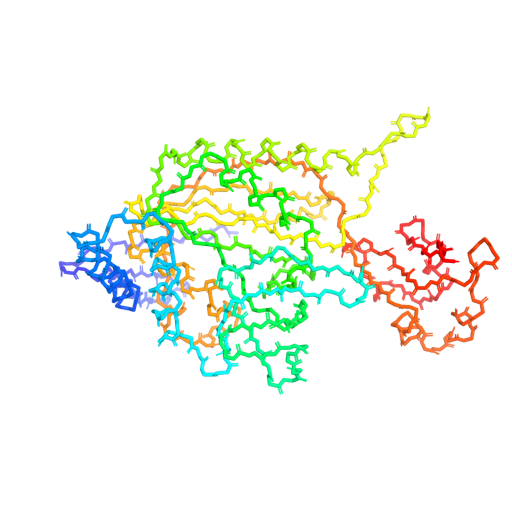 84 ? -10.290 -9.759 -0.986 1.00 94.00 84 ASN A O 1
ATOM 716 N N . ILE A 1 85 ? -11.170 -11.165 0.529 1.00 95.88 85 ILE A N 1
ATOM 717 C CA . ILE A 1 85 ? -10.608 -10.517 1.711 1.00 95.88 85 ILE A CA 1
ATOM 718 C C . ILE A 1 85 ? -10.018 -11.582 2.635 1.00 95.88 85 ILE A C 1
ATOM 720 O O . ILE A 1 85 ? -10.620 -12.639 2.827 1.00 95.88 85 ILE A O 1
ATOM 724 N N . GLY A 1 86 ? -8.834 -11.322 3.183 1.00 96.62 86 GLY A N 1
ATOM 725 C CA . GLY A 1 86 ? -8.125 -12.242 4.071 1.00 96.62 86 GLY A CA 1
ATOM 726 C C . GLY A 1 86 ? -7.073 -11.536 4.923 1.00 96.62 86 GLY A C 1
ATOM 727 O O . GLY A 1 86 ? -7.024 -10.312 4.955 1.00 96.62 86 GLY A O 1
ATOM 728 N N . THR A 1 87 ? -6.240 -12.314 5.604 1.00 97.94 87 THR A N 1
ATOM 729 C CA . THR A 1 87 ? -5.012 -11.881 6.297 1.00 97.94 87 THR A CA 1
ATOM 730 C C . THR A 1 87 ? -3.836 -12.676 5.737 1.00 97.94 87 THR A C 1
ATOM 732 O O . THR A 1 87 ? -4.027 -13.802 5.280 1.00 97.94 87 THR A O 1
ATOM 735 N N . GLY A 1 88 ? -2.622 -12.134 5.763 1.00 97.75 88 GLY A N 1
ATOM 736 C CA . GLY A 1 88 ? -1.437 -12.899 5.380 1.00 97.75 88 GLY A CA 1
ATOM 737 C C . GLY A 1 88 ? -0.365 -12.049 4.726 1.00 97.75 88 GLY A C 1
ATOM 738 O O . GLY A 1 88 ? -0.054 -10.976 5.229 1.00 97.75 88 GLY A O 1
ATOM 739 N N . PHE A 1 89 ? 0.236 -12.540 3.646 1.00 98.44 89 PHE A N 1
ATOM 740 C CA . PHE A 1 89 ? 1.459 -11.965 3.087 1.00 98.44 89 PHE A CA 1
ATOM 741 C C . PHE A 1 89 ? 1.315 -11.653 1.602 1.00 98.44 89 PHE A C 1
ATOM 743 O O . PHE A 1 89 ? 0.691 -12.405 0.853 1.00 98.44 89 PHE A O 1
ATOM 750 N N . VAL A 1 90 ? 1.970 -10.577 1.171 1.00 98.25 90 VAL A N 1
ATOM 751 C CA . VAL A 1 90 ? 2.299 -10.381 -0.240 1.00 98.25 90 VAL A CA 1
ATOM 752 C C . VAL A 1 90 ? 3.703 -10.927 -0.457 1.00 98.25 90 VAL A C 1
ATOM 754 O O . VAL A 1 90 ? 4.633 -10.472 0.206 1.00 98.25 90 VAL A O 1
ATOM 757 N N . TYR A 1 91 ? 3.860 -11.910 -1.339 1.00 97.94 91 TYR A N 1
ATOM 758 C CA . TYR A 1 91 ? 5.149 -12.478 -1.727 1.00 97.94 91 TYR A CA 1
ATOM 759 C C . TYR A 1 91 ? 5.453 -12.072 -3.161 1.00 97.94 91 TYR A C 1
ATOM 761 O O . TYR A 1 91 ? 4.653 -12.335 -4.045 1.00 97.94 91 TYR A O 1
ATOM 769 N N . ASP A 1 92 ? 6.585 -11.408 -3.365 1.00 94.81 92 ASP A N 1
ATOM 770 C CA . ASP A 1 92 ? 7.134 -11.056 -4.667 1.00 94.81 92 ASP A CA 1
ATOM 771 C C . ASP A 1 92 ? 8.091 -12.170 -5.106 1.00 94.81 92 ASP A C 1
ATOM 773 O O . ASP A 1 92 ? 9.220 -12.263 -4.614 1.00 94.81 92 ASP A O 1
ATOM 777 N N . ILE A 1 93 ? 7.632 -13.029 -6.018 1.00 90.94 93 ILE A N 1
ATOM 778 C CA . ILE A 1 93 ? 8.419 -14.130 -6.585 1.00 90.94 93 ILE A CA 1
ATOM 779 C C . ILE A 1 93 ? 9.667 -13.614 -7.311 1.00 90.94 93 ILE A C 1
ATOM 781 O O . ILE A 1 93 ? 10.707 -14.274 -7.258 1.00 90.94 93 ILE A O 1
ATOM 785 N N . ALA A 1 94 ? 9.596 -12.457 -7.979 1.00 85.69 94 ALA A N 1
ATOM 786 C CA . ALA A 1 94 ? 10.715 -11.931 -8.760 1.00 85.69 94 ALA A CA 1
ATOM 787 C C . ALA A 1 94 ? 11.873 -11.495 -7.852 1.00 85.69 94 ALA A C 1
ATOM 789 O O . ALA A 1 94 ? 13.035 -11.770 -8.152 1.00 85.69 94 ALA A O 1
ATOM 790 N N . GLU A 1 95 ? 11.553 -10.875 -6.716 1.00 86.00 95 GLU A N 1
ATOM 791 C CA . GLU A 1 95 ? 12.543 -10.440 -5.724 1.00 86.00 95 GLU A CA 1
ATOM 792 C C . GLU A 1 95 ? 12.785 -11.463 -4.600 1.00 86.00 95 GLU A C 1
ATOM 794 O O . GLU A 1 95 ? 13.650 -11.239 -3.751 1.00 86.00 95 GLU A O 1
ATOM 799 N N . GLN A 1 96 ? 12.032 -12.569 -4.575 1.00 90.94 96 GLN A N 1
ATOM 800 C CA . GLN A 1 96 ? 12.019 -13.594 -3.521 1.00 90.94 96 GLN A CA 1
ATOM 801 C C . GLN A 1 96 ? 11.856 -13.015 -2.104 1.00 90.94 96 GLN A C 1
ATOM 803 O O . GLN A 1 96 ? 12.511 -13.442 -1.149 1.00 90.94 96 GLN A O 1
ATOM 808 N N . LYS A 1 97 ? 10.971 -12.026 -1.953 1.00 93.81 97 LYS A N 1
ATOM 809 C CA . LYS A 1 97 ? 10.723 -11.311 -0.689 1.00 93.81 97 LYS A CA 1
ATOM 810 C C . LYS A 1 97 ? 9.240 -11.291 -0.364 1.00 93.81 97 LYS A C 1
ATOM 812 O O . LYS A 1 97 ? 8.413 -11.229 -1.262 1.00 93.81 97 LYS A O 1
ATOM 817 N N . HIS A 1 98 ? 8.898 -11.285 0.921 1.00 95.75 98 HIS A N 1
ATOM 818 C CA . HIS A 1 98 ? 7.525 -11.061 1.374 1.00 95.75 98 HIS A CA 1
ATOM 819 C C . HIS A 1 98 ? 7.395 -9.777 2.198 1.00 95.75 98 HIS A C 1
ATOM 821 O O . HIS A 1 98 ? 8.362 -9.300 2.796 1.00 95.75 98 HIS A O 1
ATOM 827 N N . SER A 1 99 ? 6.174 -9.248 2.261 1.00 96.81 99 SER A N 1
ATOM 828 C CA . SER A 1 99 ? 5.769 -8.230 3.231 1.00 96.81 99 SER A CA 1
ATOM 829 C C . SER A 1 99 ? 5.834 -8.767 4.669 1.00 96.81 99 SER A C 1
ATOM 831 O O . SER A 1 99 ? 6.018 -9.960 4.905 1.00 96.81 99 SER A O 1
ATOM 833 N N . GLN A 1 100 ? 5.619 -7.909 5.666 1.00 95.81 100 GLN A N 1
ATOM 834 C CA . GLN A 1 100 ? 5.173 -8.403 6.975 1.00 95.81 100 GLN A CA 1
ATOM 835 C C . GLN A 1 100 ? 3.757 -8.986 6.868 1.00 95.81 100 GLN A C 1
ATOM 837 O O . GLN A 1 100 ? 3.093 -8.814 5.841 1.00 95.81 100 GLN A O 1
ATOM 842 N N . GLN A 1 101 ? 3.300 -9.681 7.912 1.00 96.94 101 GLN A N 1
ATOM 843 C CA . GLN A 1 101 ? 1.909 -10.121 7.963 1.00 96.94 101 GLN A CA 1
ATOM 844 C C . GLN A 1 101 ? 1.003 -8.889 7.971 1.00 96.94 101 GLN A C 1
ATOM 846 O O . GLN A 1 101 ? 1.222 -7.961 8.745 1.00 96.94 101 GLN A O 1
ATOM 851 N N . LEU A 1 102 ? 0.014 -8.896 7.089 1.00 97.69 102 LEU A N 1
ATOM 852 C CA . LEU A 1 102 ? -0.976 -7.849 6.919 1.00 97.69 102 LEU A CA 1
ATOM 853 C C . LEU A 1 102 ? -2.273 -8.281 7.600 1.00 97.69 102 LEU A C 1
ATOM 855 O O . LEU A 1 102 ? -2.769 -9.393 7.363 1.00 97.69 102 LEU A O 1
ATOM 859 N N . ASP A 1 103 ? -2.834 -7.392 8.416 1.00 97.81 103 ASP A N 1
ATOM 860 C CA . ASP A 1 103 ? -4.086 -7.639 9.137 1.00 97.81 103 ASP A CA 1
ATOM 861 C C . ASP A 1 103 ? -5.237 -7.895 8.153 1.00 97.81 103 ASP A C 1
ATOM 863 O O . ASP A 1 103 ? -6.032 -8.822 8.331 1.00 97.81 103 ASP A O 1
ATOM 867 N N . ILE A 1 104 ? -5.297 -7.099 7.077 1.00 97.94 104 ILE A N 1
ATOM 868 C CA . ILE A 1 104 ? -6.287 -7.242 6.009 1.00 97.94 104 ILE A CA 1
ATOM 869 C C . ILE A 1 104 ? -5.614 -7.088 4.643 1.00 97.94 104 ILE A C 1
ATOM 871 O O . ILE A 1 104 ? -4.909 -6.116 4.377 1.00 97.94 104 ILE A O 1
ATOM 875 N N . VAL A 1 105 ? -5.899 -8.028 3.747 1.00 96.94 105 VAL A N 1
ATOM 876 C CA . VAL A 1 105 ? -5.518 -7.999 2.335 1.00 96.94 105 VAL A CA 1
ATOM 877 C C . VAL A 1 105 ? -6.774 -8.186 1.500 1.00 96.94 105 VAL A C 1
ATOM 879 O O . VAL A 1 105 ? -7.479 -9.186 1.657 1.00 96.94 105 VAL A O 1
ATOM 882 N N . ILE A 1 106 ? -7.052 -7.229 0.618 1.00 95.94 106 ILE A N 1
ATOM 883 C CA . ILE A 1 106 ? -8.122 -7.322 -0.375 1.00 95.94 106 ILE A CA 1
ATOM 884 C C . ILE A 1 106 ? -7.465 -7.598 -1.723 1.00 95.94 106 ILE A C 1
ATOM 886 O O . ILE A 1 106 ? -6.549 -6.878 -2.126 1.00 95.94 106 ILE A O 1
ATOM 890 N N . TYR A 1 107 ? -7.913 -8.646 -2.407 1.00 94.88 107 TYR A N 1
ATOM 891 C CA . TYR A 1 107 ? -7.268 -9.148 -3.619 1.00 94.88 107 TYR A CA 1
ATOM 892 C C . TYR A 1 107 ? -8.272 -9.698 -4.629 1.00 94.88 107 TYR A C 1
ATOM 894 O O . TYR A 1 107 ? -9.381 -10.101 -4.276 1.00 94.88 107 TYR A O 1
ATOM 902 N N . GLU A 1 108 ? -7.883 -9.737 -5.898 1.00 91.62 108 GLU A N 1
ATOM 903 C CA . GLU A 1 108 ? -8.665 -10.354 -6.969 1.00 91.62 108 GLU A CA 1
ATOM 904 C C . GLU A 1 108 ? -7.977 -11.635 -7.441 1.00 91.62 108 GLU A C 1
ATOM 906 O O . GLU A 1 108 ? -6.824 -11.606 -7.856 1.00 91.62 108 GLU A O 1
ATOM 911 N N . SER A 1 109 ? -8.698 -12.759 -7.407 1.00 87.44 109 SER A N 1
ATOM 912 C CA . SER A 1 109 ? -8.156 -14.077 -7.768 1.00 87.44 109 SER A CA 1
ATOM 913 C C . SER A 1 109 ? -8.796 -14.681 -9.020 1.00 87.44 109 SER A C 1
ATOM 915 O O . SER A 1 109 ? -8.775 -15.895 -9.209 1.00 87.44 109 SER A O 1
ATOM 917 N N . ASN A 1 110 ? -9.445 -13.857 -9.846 1.00 82.00 110 ASN A N 1
ATOM 918 C CA . ASN A 1 110 ? -10.158 -14.337 -11.035 1.00 82.00 110 ASN A CA 1
ATOM 919 C C . ASN A 1 110 ? -9.193 -14.753 -12.154 1.00 82.00 110 ASN A C 1
ATOM 921 O O . ASN A 1 110 ? -9.468 -15.700 -12.883 1.00 82.00 110 ASN A O 1
ATOM 925 N N . ASN A 1 111 ? -8.057 -14.056 -12.274 1.00 83.31 111 ASN A N 1
ATOM 926 C CA . ASN A 1 111 ? -7.075 -14.269 -13.345 1.00 83.31 111 ASN A CA 1
ATOM 927 C C . ASN A 1 111 ? -5.806 -14.999 -12.879 1.00 83.31 111 ASN A C 1
ATOM 929 O O . ASN A 1 111 ? -5.070 -15.541 -13.700 1.00 83.31 111 ASN A O 1
ATOM 933 N N . LYS A 1 112 ? -5.528 -14.993 -11.572 1.00 87.75 112 LYS A N 1
ATOM 934 C CA . LYS A 1 112 ? -4.363 -15.622 -10.945 1.00 87.75 112 LYS A CA 1
ATOM 935 C C . LYS A 1 112 ? -4.812 -16.195 -9.602 1.00 87.75 112 LYS A C 1
ATOM 937 O O . LYS A 1 112 ? -5.590 -15.560 -8.898 1.00 87.75 112 LYS A O 1
ATOM 942 N N . ALA A 1 113 ? -4.415 -17.430 -9.313 1.00 92.69 113 ALA A N 1
ATOM 943 C CA . ALA A 1 113 ? -4.717 -18.058 -8.035 1.00 92.69 113 ALA A CA 1
ATOM 944 C C . ALA A 1 113 ? -3.683 -17.619 -6.984 1.00 92.69 113 ALA A C 1
ATOM 946 O O . ALA A 1 113 ? -2.504 -17.513 -7.337 1.00 92.69 113 ALA A O 1
ATOM 947 N N . PRO A 1 114 ? -4.085 -17.476 -5.7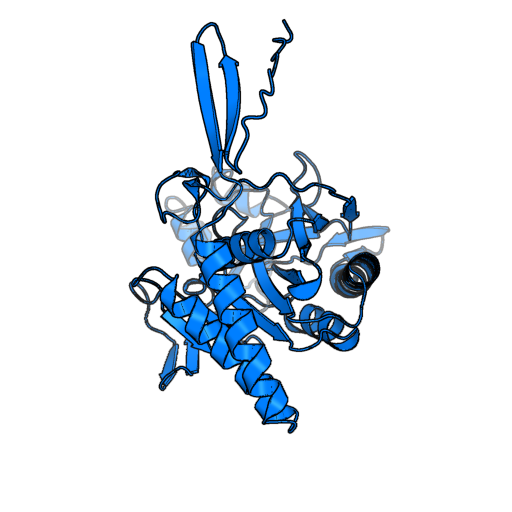05 1.00 96.50 114 PRO A N 1
ATOM 948 C CA . PRO A 1 114 ? -3.147 -17.264 -4.613 1.00 96.50 114 PRO A CA 1
ATOM 949 C C . PRO A 1 114 ? -2.050 -18.325 -4.594 1.00 96.50 114 PRO A C 1
ATOM 951 O O . PRO A 1 114 ? -2.323 -19.505 -4.828 1.00 96.50 114 PRO A O 1
ATOM 954 N N . ILE A 1 115 ? -0.835 -17.927 -4.216 1.00 97.06 115 ILE A N 1
ATOM 955 C CA . ILE A 1 115 ? 0.283 -18.852 -3.978 1.00 97.06 115 ILE A CA 1
ATOM 956 C C . ILE A 1 115 ? -0.097 -19.877 -2.903 1.00 97.06 115 ILE A C 1
ATOM 958 O O . ILE A 1 115 ? 0.220 -21.060 -3.012 1.00 97.06 115 ILE A O 1
ATOM 962 N N . TYR A 1 116 ? -0.785 -19.421 -1.855 1.00 97.75 116 TYR A N 1
ATOM 963 C CA . TYR A 1 116 ? -1.293 -20.269 -0.784 1.00 97.75 116 TYR A CA 1
ATOM 964 C C . TYR A 1 116 ? -2.597 -19.705 -0.227 1.00 97.75 116 TYR A C 1
ATOM 966 O O . TYR A 1 116 ? -2.738 -18.491 -0.070 1.00 97.75 116 TYR A O 1
ATOM 974 N N . LYS A 1 117 ? -3.545 -20.580 0.121 1.00 97.12 117 LYS A N 1
ATOM 975 C CA . LYS A 1 117 ? -4.796 -20.187 0.777 1.00 97.12 117 LYS A CA 1
ATOM 976 C C . LYS A 1 117 ? -5.271 -21.271 1.738 1.00 97.12 117 LYS A C 1
ATOM 978 O O . LYS A 1 117 ? -5.455 -22.418 1.338 1.00 97.12 117 LYS A O 1
ATOM 983 N N . MET A 1 118 ? -5.519 -20.888 2.988 1.00 96.94 118 MET A N 1
ATOM 984 C CA . MET A 1 118 ? -6.131 -21.740 4.008 1.00 96.94 118 MET A CA 1
ATOM 985 C C . MET A 1 118 ? -7.098 -20.912 4.856 1.00 96.94 118 MET A C 1
ATOM 987 O O . MET A 1 118 ? -6.687 -20.103 5.687 1.00 96.94 118 MET A O 1
ATOM 991 N N . GLY A 1 119 ? -8.401 -21.107 4.641 1.00 93.88 119 GLY A N 1
ATOM 992 C CA . GLY A 1 119 ? -9.426 -20.253 5.246 1.00 93.88 119 GLY A CA 1
ATOM 993 C C . GLY A 1 119 ? -9.229 -18.787 4.846 1.00 93.88 119 GLY A C 1
ATOM 994 O O . GLY A 1 119 ? -9.129 -18.476 3.658 1.00 93.88 119 GLY A O 1
ATOM 995 N N . ASP A 1 120 ? -9.143 -17.908 5.846 1.00 93.75 120 ASP A N 1
ATOM 996 C CA . ASP A 1 120 ? -8.879 -16.475 5.664 1.00 93.75 120 ASP A CA 1
ATOM 997 C C . ASP A 1 120 ? -7.391 -16.146 5.472 1.00 93.75 120 ASP A C 1
ATOM 999 O O . ASP A 1 120 ? -7.065 -15.010 5.127 1.00 93.75 120 ASP A O 1
ATOM 1003 N N . PHE A 1 121 ? -6.487 -17.099 5.720 1.00 98.00 121 PHE A N 1
ATOM 1004 C CA . PHE A 1 121 ? -5.055 -16.885 5.554 1.00 98.00 121 PHE A CA 1
ATOM 1005 C C . PHE A 1 121 ? -4.649 -17.055 4.089 1.00 98.00 121 PHE A C 1
ATOM 1007 O O . PHE A 1 121 ? -4.992 -18.061 3.457 1.00 98.00 121 PHE A O 1
ATOM 1014 N N . VAL A 1 122 ? -3.900 -16.092 3.552 1.00 98.19 122 VAL A N 1
ATOM 1015 C CA . VAL A 1 122 ? -3.528 -16.049 2.136 1.00 98.19 122 VAL A CA 1
ATOM 1016 C C . VAL A 1 122 ? -2.087 -15.579 1.919 1.00 98.19 122 VAL A C 1
ATOM 1018 O O . VAL A 1 122 ? -1.586 -14.697 2.612 1.00 98.19 122 VAL A O 1
ATOM 1021 N N . ILE A 1 123 ? -1.426 -16.163 0.922 1.00 98.44 123 ILE A N 1
ATOM 1022 C CA . ILE A 1 123 ? -0.194 -15.638 0.334 1.00 98.44 123 ILE A CA 1
ATOM 1023 C C . ILE A 1 123 ? -0.493 -15.356 -1.134 1.00 98.44 123 ILE A C 1
ATOM 1025 O O . ILE A 1 123 ? -0.883 -16.268 -1.866 1.00 98.44 123 ILE A O 1
ATOM 1029 N N . ILE A 1 124 ? -0.340 -14.101 -1.542 1.00 97.88 124 ILE A N 1
ATOM 1030 C CA . ILE A 1 124 ? -0.611 -13.634 -2.907 1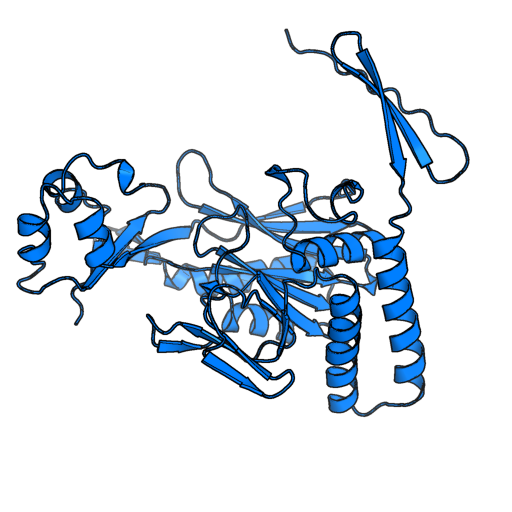.00 97.88 124 ILE A CA 1
ATOM 1031 C C . ILE A 1 124 ? 0.568 -12.860 -3.472 1.00 97.88 124 ILE A C 1
ATOM 1033 O O . ILE A 1 124 ? 1.449 -12.415 -2.740 1.00 97.88 124 ILE A O 1
ATOM 1037 N N . GLU A 1 125 ? 0.541 -12.657 -4.777 1.00 96.94 125 GLU A N 1
ATOM 1038 C CA . GLU A 1 125 ? 1.497 -11.817 -5.477 1.00 96.94 125 GLU A CA 1
ATOM 1039 C C . GLU A 1 125 ? 1.089 -10.342 -5.507 1.00 96.94 125 GLU A C 1
ATOM 1041 O O . GLU A 1 125 ? -0.106 -10.033 -5.487 1.00 96.94 125 GLU A O 1
ATOM 1046 N N . PRO A 1 126 ? 2.055 -9.412 -5.654 1.00 95.94 126 PRO A N 1
ATOM 1047 C CA . PRO A 1 126 ? 1.777 -7.982 -5.767 1.00 95.94 126 PRO A CA 1
ATOM 1048 C C . PRO A 1 126 ? 0.719 -7.636 -6.822 1.00 95.94 126 PRO A C 1
ATOM 1050 O O . PRO A 1 126 ? -0.083 -6.731 -6.619 1.00 95.94 126 PRO A O 1
ATOM 1053 N N . SER A 1 127 ? 0.678 -8.365 -7.942 1.00 93.12 127 SER A N 1
ATOM 1054 C CA . SER A 1 127 ? -0.278 -8.114 -9.028 1.00 93.12 127 SER A CA 1
ATOM 1055 C C . SER A 1 127 ? -1.727 -8.501 -8.713 1.00 93.12 127 SER A C 1
ATOM 1057 O O . SER A 1 127 ? -2.627 -8.078 -9.433 1.00 93.12 127 SER A O 1
ATOM 1059 N N . GLU A 1 128 ? -1.965 -9.282 -7.658 1.00 94.31 128 GLU A N 1
ATOM 1060 C CA . GLU A 1 128 ? -3.308 -9.671 -7.204 1.00 94.31 128 GLU A CA 1
ATOM 1061 C C . GLU A 1 128 ? -3.872 -8.686 -6.168 1.00 94.31 128 GLU A C 1
ATOM 1063 O O . GLU A 1 128 ? -5.075 -8.688 -5.895 1.00 94.31 128 GLU A O 1
ATOM 1068 N N . VAL A 1 129 ? -3.012 -7.852 -5.574 1.00 95.12 129 VAL A N 1
ATOM 1069 C CA . VAL A 1 129 ? -3.376 -6.938 -4.490 1.00 95.12 129 VAL A CA 1
ATOM 1070 C C . VAL A 1 129 ? -4.231 -5.791 -5.016 1.00 95.12 129 VAL A C 1
ATOM 1072 O O . VAL A 1 129 ? -3.825 -5.035 -5.896 1.00 95.12 129 VAL A O 1
ATOM 1075 N N . ILE A 1 130 ? -5.390 -5.603 -4.389 1.00 92.94 130 ILE A N 1
ATOM 1076 C CA . ILE A 1 130 ? -6.242 -4.428 -4.578 1.00 92.94 130 ILE A CA 1
ATOM 1077 C C . ILE A 1 130 ? -5.893 -3.369 -3.534 1.00 92.94 130 ILE A C 1
ATOM 1079 O O . ILE A 1 130 ? -5.611 -2.220 -3.870 1.00 92.94 130 ILE A O 1
ATOM 1083 N N . THR A 1 131 ? -5.882 -3.761 -2.259 1.00 94.19 131 THR A N 1
ATOM 1084 C CA . THR A 1 131 ? -5.417 -2.914 -1.161 1.00 94.19 131 THR A CA 1
ATOM 1085 C C . THR A 1 131 ? -4.960 -3.752 0.028 1.00 94.19 131 THR A C 1
ATOM 1087 O O . THR A 1 131 ? -5.349 -4.913 0.179 1.00 94.19 131 THR A O 1
ATOM 1090 N N . VAL A 1 132 ? -4.169 -3.138 0.901 1.00 96.56 132 VAL A N 1
ATOM 1091 C CA . VAL A 1 132 ? -3.713 -3.726 2.158 1.00 96.56 132 VAL A CA 1
ATOM 1092 C C . VAL A 1 132 ? -4.024 -2.774 3.306 1.00 96.56 132 VAL A C 1
ATOM 1094 O O . VAL A 1 132 ? -3.979 -1.548 3.148 1.00 96.56 132 VAL A O 1
ATOM 1097 N N . CYS A 1 133 ? -4.379 -3.322 4.463 1.00 97.50 133 CYS A N 1
ATOM 1098 C CA . CYS A 1 133 ? -4.719 -2.533 5.639 1.00 97.50 133 CYS A CA 1
ATOM 1099 C C . CYS A 1 133 ? -4.044 -3.075 6.897 1.00 97.50 133 CYS A C 1
ATOM 1101 O O . CYS A 1 133 ? -3.821 -4.275 7.044 1.00 97.50 133 CYS A O 1
ATOM 1103 N N . GLU A 1 134 ? -3.789 -2.149 7.812 1.00 98.12 134 GLU A N 1
ATOM 1104 C CA . GLU A 1 134 ? -3.324 -2.403 9.173 1.00 98.12 134 GLU A CA 1
ATOM 1105 C C . GLU A 1 134 ? -4.406 -1.902 10.133 1.00 98.12 134 GLU A C 1
ATOM 1107 O O . GLU A 1 134 ? -5.016 -0.860 9.887 1.00 98.12 134 GLU A O 1
ATOM 1112 N N . VAL A 1 135 ? -4.643 -2.590 11.244 1.00 98.00 135 VAL A N 1
ATOM 1113 C CA . VAL A 1 135 ? -5.683 -2.225 12.206 1.00 98.00 135 VAL A CA 1
ATOM 1114 C C . VAL A 1 135 ? -5.066 -1.925 13.561 1.00 98.00 135 VAL A C 1
ATOM 1116 O O . VAL A 1 135 ? -4.201 -2.638 14.077 1.00 98.00 135 VAL A O 1
ATOM 1119 N N . LYS A 1 136 ? -5.510 -0.827 14.178 1.00 97.25 136 LYS A N 1
ATOM 1120 C CA . LYS A 1 136 ? -5.128 -0.481 15.549 1.00 97.25 136 LYS A CA 1
ATOM 1121 C C . LYS A 1 136 ? -6.348 -0.047 16.341 1.00 97.25 136 LYS A C 1
ATOM 1123 O O . LYS A 1 136 ? -7.041 0.896 15.976 1.00 97.25 136 LYS A O 1
ATOM 1128 N N . LYS A 1 137 ? -6.556 -0.675 17.501 1.00 95.44 137 LYS A N 1
ATOM 1129 C CA . LYS A 1 137 ? -7.501 -0.167 18.504 1.00 95.44 137 LYS A CA 1
ATOM 1130 C C . LYS A 1 137 ? -7.144 1.267 18.902 1.00 95.44 137 LYS A C 1
ATOM 1132 O O . LYS A 1 137 ? -7.958 2.172 18.783 1.00 95.44 137 LYS A O 1
ATOM 1137 N N . THR A 1 138 ? -5.915 1.456 19.380 1.00 96.06 138 THR A N 1
ATOM 1138 C CA . THR A 1 138 ? -5.380 2.767 19.754 1.00 96.06 138 THR A CA 1
ATOM 1139 C C . THR A 1 138 ? -4.016 2.928 19.113 1.00 96.06 138 THR A C 1
ATOM 1141 O O . THR A 1 138 ? -3.076 2.234 19.500 1.00 96.06 138 THR A O 1
ATOM 1144 N N . LEU A 1 139 ? -3.911 3.851 18.162 1.00 97.81 139 LEU A N 1
ATOM 1145 C CA . LEU A 1 139 ? -2.666 4.174 17.482 1.00 97.81 139 LEU A CA 1
ATOM 1146 C C . LEU A 1 139 ? -1.677 4.845 18.436 1.00 97.81 139 LEU A C 1
ATOM 1148 O O . LEU A 1 139 ? -1.993 5.858 19.068 1.00 97.81 139 LEU A O 1
ATOM 1152 N N . LYS A 1 140 ? -0.459 4.303 18.498 1.00 97.12 140 LYS A N 1
ATOM 1153 C CA . LYS A 1 140 ? 0.675 4.856 19.239 1.00 97.12 140 LYS A CA 1
ATOM 1154 C C . LYS A 1 140 ? 1.774 5.308 18.286 1.00 97.12 140 LYS A C 1
ATOM 1156 O O . LYS A 1 140 ? 1.869 4.891 17.135 1.00 97.12 140 LYS A O 1
ATOM 1161 N N . LYS A 1 141 ? 2.694 6.113 18.820 1.00 94.88 141 LYS A N 1
ATOM 1162 C CA . LYS A 1 141 ? 3.873 6.593 18.086 1.00 94.88 141 LYS A CA 1
ATOM 1163 C C . LYS A 1 141 ? 4.719 5.457 17.492 1.00 94.88 141 LYS A C 1
ATOM 1165 O O . LYS A 1 141 ? 5.168 5.551 16.355 1.00 94.88 141 LYS A O 1
ATOM 1170 N N . SER A 1 142 ? 4.927 4.386 18.259 1.00 96.38 142 SER A N 1
ATOM 1171 C CA . SER A 1 142 ? 5.693 3.213 17.819 1.00 96.38 142 SER A CA 1
ATOM 1172 C C . SER A 1 142 ? 5.105 2.540 16.584 1.00 96.38 142 SER A C 1
ATOM 1174 O O . SER A 1 142 ? 5.851 1.970 15.794 1.00 96.38 142 SER A O 1
ATOM 1176 N N . ASP A 1 143 ? 3.785 2.599 16.427 1.00 96.94 143 ASP A N 1
ATOM 1177 C CA . ASP A 1 143 ? 3.068 1.848 15.400 1.00 96.94 143 ASP A CA 1
ATOM 1178 C C . ASP A 1 143 ? 3.281 2.492 14.032 1.00 96.94 143 ASP A C 1
ATOM 1180 O O . ASP A 1 143 ? 3.574 1.793 13.072 1.00 96.94 143 ASP A O 1
ATOM 1184 N N . VAL A 1 144 ? 3.264 3.828 13.962 1.00 96.44 144 VAL A N 1
ATOM 1185 C CA . VAL A 1 144 ? 3.575 4.574 12.730 1.00 96.44 144 VAL A CA 1
ATOM 1186 C C . VAL A 1 144 ? 5.002 4.319 12.270 1.00 96.44 144 VAL A C 1
ATOM 1188 O O . VAL A 1 144 ? 5.236 4.072 11.090 1.00 96.44 144 VAL A O 1
ATOM 1191 N N . LYS A 1 145 ? 5.958 4.344 13.205 1.00 96.38 145 LYS A N 1
ATOM 1192 C CA . LYS A 1 145 ? 7.357 4.055 12.888 1.00 96.38 145 LYS A CA 1
ATOM 1193 C C . LYS A 1 145 ? 7.500 2.654 12.291 1.00 96.38 145 LYS A C 1
ATOM 1195 O O . LYS A 1 145 ? 8.068 2.508 11.216 1.00 96.38 145 LYS A O 1
ATOM 1200 N N . LYS A 1 146 ? 6.927 1.642 12.950 1.00 97.06 146 LYS A N 1
ATOM 1201 C CA . LYS A 1 146 ? 6.947 0.255 12.462 1.00 97.06 146 LYS A CA 1
ATOM 1202 C C . LYS A 1 146 ? 6.252 0.105 11.110 1.00 97.06 146 LYS A C 1
ATOM 1204 O O . LYS A 1 146 ? 6.798 -0.555 10.235 1.00 97.06 146 LYS A O 1
ATOM 1209 N N . LEU A 1 147 ? 5.090 0.735 10.924 1.00 97.25 147 LEU A N 1
ATOM 1210 C CA . LEU A 1 147 ? 4.347 0.713 9.663 1.00 97.25 147 LEU A CA 1
ATOM 1211 C C . LEU A 1 147 ? 5.235 1.169 8.500 1.00 97.25 147 LEU A C 1
ATOM 1213 O O . LEU A 1 147 ? 5.320 0.474 7.492 1.00 97.25 147 LEU A O 1
ATOM 1217 N N . ILE A 1 148 ? 5.920 2.304 8.660 1.00 96.94 148 ILE A N 1
ATOM 1218 C CA . ILE A 1 148 ? 6.784 2.884 7.627 1.00 96.94 148 ILE A CA 1
ATOM 1219 C C . ILE A 1 148 ? 8.013 2.006 7.391 1.00 96.94 148 ILE A C 1
ATOM 1221 O O . ILE A 1 148 ? 8.286 1.641 6.251 1.00 96.94 148 ILE A O 1
ATOM 1225 N N . GLN A 1 149 ? 8.723 1.628 8.456 1.00 96.31 149 GLN A N 1
ATOM 1226 C CA . GLN A 1 149 ? 9.940 0.817 8.355 1.00 96.31 149 GLN A CA 1
ATOM 1227 C C . GLN A 1 149 ? 9.698 -0.527 7.666 1.00 96.31 149 GLN A C 1
ATOM 1229 O O . GLN A 1 149 ? 10.531 -0.978 6.885 1.00 96.31 149 GLN A O 1
ATOM 1234 N N . ASN A 1 150 ? 8.550 -1.147 7.932 1.00 95.88 150 ASN A N 1
ATOM 1235 C CA . ASN A 1 150 ? 8.230 -2.467 7.409 1.00 95.88 150 ASN A CA 1
ATOM 1236 C C . ASN A 1 150 ? 7.689 -2.435 5.977 1.00 95.88 150 ASN A C 1
ATOM 1238 O O . ASN A 1 150 ? 7.847 -3.422 5.262 1.00 95.88 150 ASN A O 1
ATOM 1242 N N . ASN A 1 151 ? 7.026 -1.347 5.568 1.00 96.38 151 ASN A N 1
ATOM 1243 C CA . ASN A 1 151 ? 6.223 -1.356 4.345 1.00 96.38 151 ASN A CA 1
ATOM 1244 C C . ASN A 1 151 ? 6.659 -0.341 3.290 1.00 96.38 151 ASN A C 1
ATOM 1246 O O . ASN A 1 151 ? 6.395 -0.592 2.122 1.00 96.38 151 ASN A O 1
ATOM 1250 N N . LEU A 1 152 ? 7.351 0.757 3.631 1.00 96.00 152 LEU A N 1
ATOM 1251 C CA . LEU A 1 152 ? 7.598 1.855 2.680 1.00 96.00 152 LEU A CA 1
ATOM 1252 C C . LEU A 1 152 ? 8.217 1.384 1.354 1.00 96.00 152 LEU A C 1
ATOM 1254 O O . LEU A 1 152 ? 7.828 1.862 0.293 1.00 96.00 152 LEU A O 1
ATOM 1258 N N . LEU A 1 153 ? 9.148 0.430 1.427 1.00 94.81 153 LEU A N 1
ATOM 1259 C CA . LEU A 1 153 ? 9.864 -0.147 0.284 1.00 94.81 153 LEU A CA 1
ATOM 1260 C C . LEU A 1 153 ? 9.402 -1.575 -0.066 1.00 94.81 153 LEU A C 1
ATOM 1262 O O . LEU A 1 153 ? 10.047 -2.247 -0.868 1.00 94.81 153 LEU A O 1
ATOM 1266 N N . ALA A 1 154 ? 8.325 -2.066 0.554 1.00 95.00 154 ALA A N 1
ATOM 1267 C CA . ALA A 1 154 ? 7.748 -3.365 0.231 1.00 95.00 154 ALA A CA 1
ATOM 1268 C C . ALA A 1 154 ? 6.944 -3.274 -1.072 1.00 95.00 154 ALA A C 1
ATOM 1270 O O . ALA A 1 154 ? 6.219 -2.301 -1.294 1.00 95.00 154 ALA A O 1
ATOM 1271 N N . ASN A 1 155 ? 7.039 -4.302 -1.916 1.00 95.94 155 ASN A N 1
ATOM 1272 C CA . ASN A 1 155 ? 6.201 -4.419 -3.103 1.00 95.94 155 ASN A CA 1
ATOM 1273 C C . ASN A 1 155 ? 4.842 -5.012 -2.711 1.00 95.94 155 ASN A C 1
ATOM 1275 O O . ASN A 1 155 ? 4.709 -6.222 -2.548 1.00 95.94 155 ASN A O 1
ATOM 1279 N N . THR A 1 156 ? 3.838 -4.155 -2.535 1.00 95.94 156 THR A N 1
ATOM 1280 C CA . THR A 1 156 ? 2.454 -4.576 -2.254 1.00 95.94 156 THR A CA 1
ATOM 1281 C C . THR A 1 156 ? 1.530 -4.382 -3.457 1.00 95.94 156 THR A C 1
ATOM 1283 O O . THR A 1 156 ? 0.312 -4.383 -3.318 1.00 95.94 156 THR A O 1
ATOM 1286 N N . GLY A 1 157 ? 2.092 -4.228 -4.657 1.00 94.12 157 GLY A N 1
ATOM 1287 C CA . GLY A 1 157 ? 1.327 -4.101 -5.892 1.00 94.12 157 GLY A CA 1
ATOM 1288 C C . GLY A 1 157 ? 1.216 -2.669 -6.387 1.00 94.12 157 GLY A C 1
ATOM 1289 O O . GLY A 1 157 ? 2.137 -1.869 -6.245 1.00 94.12 157 GLY A O 1
ATOM 1290 N N . SER A 1 158 ? 0.107 -2.361 -7.056 1.00 92.00 158 SER A N 1
ATOM 1291 C CA . SER A 1 158 ? -0.136 -1.046 -7.656 1.00 92.00 158 SER A CA 1
ATOM 1292 C C . SER A 1 158 ? -1.559 -0.593 -7.399 1.00 92.00 158 SER A C 1
ATOM 1294 O O . SER A 1 158 ? -2.509 -1.319 -7.687 1.00 92.00 158 SER A O 1
ATOM 1296 N N . TYR A 1 159 ? -1.705 0.623 -6.890 1.00 89.00 159 TYR A N 1
ATOM 1297 C CA . TYR A 1 159 ? -3.000 1.241 -6.704 1.00 89.00 159 TYR A CA 1
ATOM 1298 C C . TYR A 1 159 ? -3.566 1.693 -8.060 1.00 89.00 159 TYR A C 1
ATOM 1300 O O . TYR A 1 159 ? -2.830 2.235 -8.893 1.00 89.00 159 TYR A O 1
ATOM 1308 N N . PRO A 1 160 ? -4.875 1.522 -8.312 1.00 79.75 160 PRO A N 1
ATOM 1309 C CA . PRO A 1 160 ? -5.487 1.999 -9.545 1.00 79.75 160 PRO A CA 1
ATOM 1310 C C . PRO A 1 160 ? -5.287 3.507 -9.753 1.00 79.75 160 PRO A C 1
ATOM 1312 O O . PRO A 1 160 ? -5.557 4.307 -8.859 1.00 79.75 160 PRO A O 1
ATOM 1315 N N . ASN A 1 161 ? -4.920 3.900 -10.975 1.00 77.06 161 ASN A N 1
ATOM 1316 C CA . ASN A 1 161 ? -4.654 5.289 -11.389 1.00 77.06 161 ASN A CA 1
ATOM 1317 C C . ASN A 1 161 ? -3.396 5.940 -10.782 1.00 77.06 161 ASN A C 1
ATOM 1319 O O . ASN A 1 161 ? -3.189 7.134 -10.992 1.00 77.06 161 ASN A O 1
ATOM 1323 N N . GLU A 1 162 ? -2.561 5.185 -10.070 1.00 85.62 162 GLU A N 1
ATOM 1324 C CA . GLU A 1 162 ? -1.207 5.611 -9.715 1.00 85.62 162 GLU A CA 1
ATOM 1325 C C . GLU A 1 162 ? -0.182 5.088 -10.725 1.00 85.62 162 GLU A C 1
ATOM 1327 O O . GLU A 1 162 ? -0.468 4.235 -11.570 1.00 85.62 162 GLU A O 1
ATOM 1332 N N . GLU A 1 163 ? 1.041 5.603 -10.622 1.00 86.88 163 GLU A N 1
ATOM 1333 C CA . GLU A 1 163 ? 2.192 5.027 -11.312 1.00 86.88 163 GLU A CA 1
ATOM 1334 C C . GLU A 1 163 ? 2.364 3.547 -10.925 1.00 86.88 163 GLU A C 1
ATOM 1336 O O . GLU A 1 163 ? 2.223 3.174 -9.759 1.00 86.88 163 GLU A O 1
ATOM 1341 N N . HIS A 1 164 ? 2.717 2.692 -11.891 1.00 89.06 164 HIS A N 1
ATOM 1342 C CA . HIS A 1 164 ? 2.964 1.268 -11.634 1.00 89.06 164 HIS A CA 1
ATOM 1343 C C . HIS A 1 164 ? 3.961 1.088 -10.472 1.00 89.06 164 HIS A C 1
ATOM 1345 O O . HIS A 1 164 ? 4.952 1.808 -10.397 1.00 89.06 164 HIS A O 1
ATOM 1351 N N . GLY A 1 165 ? 3.726 0.146 -9.562 1.00 91.19 165 GLY A N 1
ATOM 1352 C CA . GLY A 1 165 ? 4.559 -0.100 -8.379 1.00 91.19 165 GLY A CA 1
ATOM 1353 C C . GLY A 1 165 ? 4.318 0.849 -7.200 1.00 91.19 165 GLY A C 1
ATOM 1354 O O . GLY A 1 165 ? 5.014 0.742 -6.191 1.00 91.19 165 GLY A O 1
ATOM 1355 N N . ILE A 1 166 ? 3.370 1.783 -7.312 1.00 93.88 166 ILE A N 1
ATOM 1356 C CA . ILE A 1 166 ? 2.942 2.640 -6.204 1.00 93.88 166 ILE A CA 1
ATOM 1357 C C . ILE A 1 166 ? 1.655 2.082 -5.617 1.00 93.88 166 ILE A C 1
ATOM 1359 O O . ILE A 1 166 ? 0.647 1.979 -6.310 1.00 93.88 166 ILE A O 1
ATOM 1363 N N . GLN A 1 167 ? 1.687 1.747 -4.333 1.00 95.12 167 GLN A N 1
ATOM 1364 C CA . GLN A 1 167 ? 0.553 1.232 -3.575 1.00 95.12 167 GLN A CA 1
ATOM 1365 C C . GLN A 1 167 ? 0.368 2.031 -2.283 1.00 95.12 167 GLN A C 1
ATOM 1367 O O . GLN A 1 167 ? 1.256 2.776 -1.866 1.00 95.12 167 GLN A O 1
ATOM 1372 N N . TYR A 1 168 ? -0.779 1.860 -1.632 1.00 95.12 168 TYR A N 1
ATOM 1373 C CA . TYR A 1 168 ? -1.041 2.411 -0.309 1.00 95.12 168 TYR A CA 1
ATOM 1374 C C . TYR A 1 168 ? -1.322 1.320 0.725 1.00 95.12 168 TYR A C 1
ATOM 1376 O O . TYR A 1 168 ? -2.073 0.381 0.458 1.00 95.12 168 TYR A O 1
ATOM 1384 N N . ILE A 1 169 ? -0.773 1.494 1.930 1.00 96.94 169 ILE A N 1
ATOM 1385 C CA . ILE A 1 169 ? -1.183 0.736 3.116 1.00 96.94 169 ILE A CA 1
ATOM 1386 C C . ILE A 1 169 ? -2.087 1.604 3.984 1.00 96.94 169 ILE A C 1
ATOM 1388 O O . ILE A 1 169 ? -1.698 2.684 4.433 1.00 96.94 169 ILE A O 1
ATOM 1392 N N . ASN A 1 170 ? -3.313 1.138 4.205 1.00 97.12 170 ASN A N 1
ATOM 1393 C CA . ASN A 1 170 ? -4.339 1.891 4.915 1.00 97.12 170 ASN A CA 1
ATOM 1394 C C . ASN A 1 170 ? -4.394 1.450 6.382 1.00 97.12 170 ASN A C 1
ATOM 1396 O O . ASN A 1 170 ? -5.002 0.435 6.711 1.00 97.12 170 ASN A O 1
ATOM 1400 N N . LEU A 1 171 ? -3.760 2.209 7.276 1.00 98.25 171 LEU A N 1
ATOM 1401 C CA . LEU A 1 171 ? -3.884 1.997 8.714 1.00 98.25 171 LEU A CA 1
ATOM 1402 C C . LEU A 1 171 ? -5.218 2.567 9.199 1.00 98.25 171 LEU A C 1
ATOM 1404 O O . LEU A 1 171 ? -5.420 3.780 9.185 1.00 98.25 171 LEU A O 1
ATOM 1408 N N . PHE A 1 172 ? -6.104 1.702 9.681 1.00 98.25 172 PHE A N 1
ATOM 1409 C CA . PHE A 1 172 ? -7.359 2.083 10.315 1.00 98.25 172 PHE A CA 1
ATOM 1410 C C . PHE A 1 172 ? -7.206 2.066 11.838 1.00 98.25 172 PHE A C 1
ATOM 1412 O O . PHE A 1 172 ? -7.098 1.011 12.471 1.00 98.25 172 PHE A O 1
ATOM 1419 N N . ALA A 1 173 ? -7.178 3.256 12.435 1.00 98.06 173 ALA A N 1
ATOM 1420 C CA . ALA A 1 173 ? -7.081 3.446 13.871 1.00 98.06 173 ALA A CA 1
ATOM 1421 C C . ALA A 1 173 ? -8.449 3.813 14.449 1.00 98.06 173 ALA A C 1
ATOM 1423 O O . ALA A 1 173 ? -8.982 4.882 14.153 1.00 98.06 173 ALA A O 1
ATOM 1424 N N . PHE A 1 174 ? -8.999 2.965 15.319 1.00 96.25 174 PHE A N 1
ATOM 1425 C CA . PHE A 1 174 ? -10.269 3.260 15.988 1.00 96.25 174 PHE A CA 1
ATOM 1426 C C . PHE A 1 174 ? -10.132 4.470 16.915 1.00 96.25 174 PHE A C 1
ATOM 1428 O O . PHE A 1 174 ? -10.969 5.368 16.922 1.00 96.25 174 PHE A O 1
ATOM 1435 N N . ASN A 1 175 ? -9.019 4.534 17.638 1.00 95.00 175 ASN A N 1
ATOM 1436 C CA . ASN A 1 175 ? -8.632 5.656 18.470 1.00 95.00 175 ASN A CA 1
ATOM 1437 C C . ASN A 1 175 ? -7.156 6.009 18.251 1.00 95.00 175 ASN A C 1
ATOM 1439 O O . ASN A 1 175 ? -6.378 5.199 17.744 1.00 95.00 175 ASN A O 1
ATOM 1443 N N . SER A 1 176 ? -6.736 7.193 18.690 1.00 96.88 176 SER A N 1
ATOM 1444 C CA . SER A 1 176 ? -5.337 7.612 18.609 1.00 96.88 176 SER A CA 1
ATOM 1445 C C . SER A 1 176 ? -4.878 8.288 19.889 1.00 96.88 176 SER A C 1
ATOM 1447 O O . SER A 1 176 ? -5.560 9.144 20.445 1.00 96.88 176 SER A O 1
ATOM 1449 N N . SER A 1 177 ? -3.681 7.926 20.356 1.00 96.69 177 SER A N 1
ATOM 1450 C CA . SER A 1 177 ? -3.002 8.657 21.431 1.00 96.69 177 SER A CA 1
ATOM 1451 C C . SER A 1 177 ? -2.125 9.797 20.894 1.00 96.69 177 SER A C 1
ATOM 1453 O O . SER A 1 177 ? -1.344 10.384 21.644 1.00 96.69 177 SER A O 1
ATOM 1455 N N . VAL A 1 178 ? -2.156 10.054 19.583 1.00 96.00 178 VAL A N 1
ATOM 1456 C CA . VAL A 1 178 ? -1.259 10.979 18.883 1.00 96.00 178 VAL A CA 1
ATOM 1457 C C . VAL A 1 178 ? -2.066 11.845 17.919 1.00 96.00 178 VAL A C 1
ATOM 1459 O O . VAL A 1 178 ? -2.770 11.335 17.055 1.00 96.00 178 VAL A O 1
ATOM 1462 N N . LYS A 1 179 ? -1.926 13.167 18.032 1.00 94.06 179 LYS A N 1
ATOM 1463 C CA . LYS A 1 179 ? -2.628 14.119 17.158 1.00 94.06 179 LYS A CA 1
ATOM 1464 C C . LYS A 1 179 ? -2.152 14.016 15.705 1.00 94.06 179 LYS A C 1
ATOM 1466 O O . LYS A 1 179 ? -0.957 13.829 15.471 1.00 94.06 179 LYS A O 1
ATOM 1471 N N . ALA A 1 180 ? -3.048 14.279 14.753 1.00 92.81 180 ALA A N 1
ATOM 1472 C CA . ALA A 1 180 ? -2.762 14.264 13.313 1.00 92.81 180 ALA A CA 1
ATOM 1473 C C . ALA A 1 180 ? -1.499 15.056 12.903 1.00 92.81 180 ALA A C 1
ATOM 1475 O O . ALA A 1 180 ? -0.627 14.496 12.244 1.00 92.81 180 ALA A O 1
ATOM 1476 N N . ASP A 1 181 ? -1.316 16.308 13.353 1.00 91.56 181 ASP A N 1
ATOM 1477 C CA . ASP A 1 181 ? -0.109 17.092 13.013 1.00 91.56 181 ASP A CA 1
ATOM 1478 C C . ASP A 1 181 ? 1.192 16.441 13.530 1.00 91.56 181 ASP A C 1
ATOM 1480 O O . ASP A 1 181 ? 2.257 16.591 12.930 1.00 91.56 181 ASP A O 1
ATOM 1484 N N . ALA A 1 182 ? 1.134 15.719 14.655 1.00 93.94 182 ALA A N 1
ATOM 1485 C CA . ALA A 1 182 ? 2.288 14.988 15.172 1.00 93.94 182 ALA A CA 1
ATOM 1486 C C . ALA A 1 182 ? 2.561 13.718 14.353 1.00 93.94 182 ALA A C 1
ATOM 1488 O O . ALA A 1 182 ? 3.726 13.414 14.105 1.00 93.94 182 ALA A O 1
ATOM 1489 N N . LEU A 1 183 ? 1.515 13.021 13.895 1.00 95.31 183 LEU A N 1
ATOM 1490 C CA . LEU A 1 183 ? 1.640 11.870 12.994 1.00 95.31 183 LEU A CA 1
ATOM 1491 C C . LEU A 1 183 ? 2.299 12.270 11.674 1.00 95.31 183 LEU A C 1
ATOM 1493 O O . LEU A 1 183 ? 3.254 11.619 11.267 1.00 95.31 183 LEU A O 1
ATOM 1497 N N . VAL A 1 184 ? 1.874 13.386 11.072 1.00 93.38 184 VAL A N 1
ATOM 1498 C CA . VAL A 1 184 ? 2.506 13.938 9.864 1.00 93.38 184 VAL A CA 1
ATOM 1499 C C . VAL A 1 184 ? 4.003 14.134 10.073 1.00 93.38 184 VAL A C 1
ATOM 1501 O O . VAL A 1 184 ? 4.805 13.603 9.313 1.00 93.38 184 VAL A O 1
ATOM 1504 N N . LYS A 1 185 ? 4.402 14.856 11.129 1.00 91.94 185 LYS A N 1
ATOM 1505 C CA . LYS A 1 185 ? 5.824 15.107 11.422 1.00 91.94 185 LYS A CA 1
ATOM 1506 C C . LYS A 1 185 ? 6.613 13.811 11.571 1.00 91.94 185 LYS A C 1
ATOM 1508 O O . LYS A 1 185 ? 7.728 13.715 11.074 1.00 91.94 185 LYS A O 1
ATOM 1513 N N . MET A 1 186 ? 6.037 12.821 12.247 1.00 93.81 186 MET A N 1
ATOM 1514 C CA . MET A 1 186 ? 6.669 11.518 12.423 1.00 93.81 186 MET A CA 1
ATOM 1515 C C . MET A 1 186 ? 6.815 10.757 11.108 1.00 93.81 186 MET A C 1
ATOM 1517 O O . MET A 1 186 ? 7.882 10.201 10.863 1.00 93.81 186 MET A O 1
ATOM 1521 N N . MET A 1 187 ? 5.779 10.755 10.265 1.00 94.69 187 MET A N 1
ATOM 1522 C CA . MET A 1 187 ? 5.841 10.136 8.944 1.00 94.69 187 MET A CA 1
ATOM 1523 C C . MET A 1 187 ? 6.916 10.797 8.086 1.00 94.69 187 MET A C 1
ATOM 1525 O O . MET A 1 187 ? 7.737 10.094 7.514 1.00 94.69 187 MET A O 1
ATOM 1529 N N . LEU A 1 188 ? 6.972 12.133 8.065 1.00 91.94 188 LEU A N 1
ATOM 1530 C CA . LEU A 1 188 ? 8.002 12.869 7.332 1.00 91.94 188 LEU A CA 1
ATOM 1531 C C . LEU A 1 188 ? 9.411 12.489 7.796 1.00 91.94 188 LEU A C 1
ATOM 1533 O O . LEU A 1 188 ? 10.254 12.171 6.966 1.00 91.94 188 LEU A O 1
ATOM 1537 N N . ILE A 1 189 ? 9.657 12.492 9.111 1.00 92.25 189 ILE A N 1
ATOM 1538 C CA . ILE A 1 189 ? 10.972 12.159 9.679 1.00 92.25 189 ILE A CA 1
ATOM 1539 C C . ILE A 1 189 ? 11.382 10.727 9.316 1.00 92.25 189 ILE A C 1
ATOM 1541 O O . ILE A 1 189 ? 12.499 10.517 8.854 1.00 92.25 189 ILE A O 1
ATOM 1545 N N . GLU A 1 190 ? 10.495 9.750 9.516 1.00 95.19 190 GLU A N 1
ATOM 1546 C CA . GLU A 1 190 ? 10.828 8.338 9.296 1.00 95.19 190 GLU A CA 1
ATOM 1547 C C . GLU A 1 190 ? 10.930 7.990 7.804 1.00 95.19 190 GLU A C 1
ATOM 1549 O O . GLU A 1 190 ? 11.787 7.213 7.401 1.00 95.19 190 GLU A O 1
ATOM 1554 N N . MET A 1 191 ? 10.093 8.583 6.951 1.00 93.94 191 MET A N 1
ATOM 1555 C CA . MET A 1 191 ? 10.211 8.389 5.506 1.00 93.94 191 MET A CA 1
ATOM 1556 C C . MET A 1 191 ? 11.486 9.042 4.970 1.00 93.94 191 MET A C 1
ATOM 1558 O O . MET A 1 191 ? 12.182 8.421 4.173 1.00 93.94 191 MET A O 1
ATOM 1562 N N . ASN A 1 192 ? 11.835 10.250 5.429 1.00 91.62 192 ASN A N 1
ATOM 1563 C CA . ASN A 1 192 ? 13.082 10.912 5.034 1.00 91.62 192 ASN A CA 1
ATOM 1564 C C . ASN A 1 192 ? 14.305 10.092 5.437 1.00 91.62 192 ASN A C 1
ATOM 1566 O O . ASN A 1 192 ? 15.162 9.849 4.593 1.00 91.62 192 ASN A O 1
ATOM 1570 N N . SER A 1 193 ? 14.358 9.602 6.679 1.00 92.62 193 SER A N 1
ATOM 1571 C CA . SER A 1 193 ? 15.504 8.820 7.157 1.00 92.62 193 SER A CA 1
ATOM 1572 C C . SER A 1 193 ? 15.727 7.536 6.349 1.00 92.62 193 SER A C 1
ATOM 1574 O O . SER A 1 193 ? 16.867 7.105 6.177 1.00 92.62 193 SER A O 1
ATOM 1576 N N . ILE A 1 194 ? 14.660 6.931 5.816 1.00 93.81 194 ILE A N 1
ATOM 1577 C CA . ILE A 1 194 ? 14.756 5.771 4.923 1.00 93.81 194 ILE A CA 1
ATOM 1578 C C . ILE A 1 194 ? 15.196 6.202 3.520 1.00 93.81 194 ILE A C 1
ATOM 1580 O O . ILE A 1 194 ? 16.132 5.619 2.969 1.00 93.81 194 ILE A O 1
ATOM 1584 N N . LEU A 1 195 ? 14.533 7.207 2.942 1.00 91.25 195 LEU A N 1
ATOM 1585 C CA . LEU A 1 195 ? 14.725 7.627 1.551 1.00 91.25 195 LEU A CA 1
ATOM 1586 C C . LEU A 1 195 ? 16.081 8.301 1.306 1.00 91.25 195 LEU A C 1
ATOM 1588 O O . LEU A 1 195 ? 16.630 8.172 0.215 1.00 91.25 195 LEU A O 1
ATOM 1592 N N . GLU A 1 196 ? 16.669 8.956 2.307 1.00 89.25 196 GLU A N 1
ATOM 1593 C CA . GLU A 1 196 ? 18.018 9.532 2.214 1.00 89.25 196 GLU A CA 1
ATOM 1594 C C . GLU A 1 196 ? 19.093 8.473 1.930 1.00 89.25 196 GLU A C 1
ATOM 1596 O O . GLU A 1 196 ? 20.087 8.768 1.268 1.00 89.25 196 GLU A O 1
ATOM 1601 N N . ASN A 1 197 ? 18.875 7.210 2.315 1.00 90.12 197 ASN A N 1
ATOM 1602 C CA . ASN A 1 197 ? 19.809 6.122 1.996 1.00 90.12 197 ASN A CA 1
ATOM 1603 C C . ASN A 1 197 ? 19.899 5.828 0.491 1.00 90.12 197 ASN A C 1
ATOM 1605 O O . ASN A 1 197 ? 20.884 5.234 0.040 1.00 90.12 197 ASN A O 1
ATOM 1609 N N . PHE A 1 198 ? 18.894 6.265 -0.274 1.00 87.62 198 PHE A N 1
ATOM 1610 C CA . PHE A 1 198 ? 18.818 6.145 -1.729 1.00 87.62 198 PHE A CA 1
ATOM 1611 C C . PHE A 1 198 ? 19.424 7.350 -2.447 1.00 87.62 198 PHE A C 1
ATOM 1613 O O . PHE A 1 198 ? 19.327 7.471 -3.665 1.00 87.62 198 PHE A O 1
ATOM 1620 N N . ILE A 1 199 ? 20.087 8.231 -1.706 1.00 85.00 199 ILE A N 1
ATOM 1621 C CA . ILE A 1 199 ? 20.871 9.332 -2.234 1.00 85.00 199 ILE A CA 1
ATOM 1622 C C . ILE A 1 199 ? 22.337 9.052 -1.897 1.00 85.00 199 ILE A C 1
ATOM 1624 O O . ILE A 1 199 ? 22.706 8.823 -0.746 1.00 85.00 199 ILE A O 1
ATOM 1628 N N . LYS A 1 200 ? 23.189 9.054 -2.918 1.00 84.75 200 LYS A N 1
ATOM 1629 C CA . LYS A 1 200 ? 24.644 8.918 -2.810 1.00 84.75 200 LYS A CA 1
ATOM 1630 C C . LYS A 1 200 ? 25.318 10.130 -3.434 1.00 84.75 200 LYS A C 1
ATOM 1632 O O . LYS A 1 200 ? 24.703 10.872 -4.193 1.00 84.75 200 LYS A O 1
ATOM 1637 N N . TRP A 1 201 ? 26.589 10.319 -3.119 1.00 83.94 201 TRP A N 1
ATOM 1638 C CA . TRP A 1 201 ? 27.411 11.380 -3.683 1.00 83.94 201 TRP A CA 1
ATOM 1639 C C . TRP A 1 201 ? 28.619 10.732 -4.346 1.00 83.94 201 TRP A C 1
ATOM 1641 O O . TRP A 1 201 ? 29.246 9.853 -3.760 1.00 83.94 201 TRP A O 1
ATOM 1651 N N . SER A 1 202 ? 28.886 11.100 -5.596 1.00 83.19 202 SER A N 1
ATOM 1652 C CA . SER A 1 202 ? 30.121 10.716 -6.283 1.00 83.19 202 SER A CA 1
ATOM 1653 C C . SER A 1 202 ? 31.304 11.532 -5.758 1.00 83.19 202 SER A C 1
ATOM 1655 O O . SER A 1 202 ? 31.085 12.634 -5.263 1.00 83.19 202 SER A O 1
ATOM 1657 N N . ASP A 1 203 ? 32.528 11.107 -6.068 1.00 83.81 203 ASP A N 1
ATOM 1658 C CA . ASP A 1 203 ? 33.769 11.834 -5.746 1.00 83.81 203 ASP A CA 1
ATOM 1659 C C . ASP A 1 203 ? 33.832 13.279 -6.291 1.00 83.81 203 ASP A C 1
ATOM 1661 O O . ASP A 1 203 ? 34.597 14.094 -5.792 1.00 83.81 203 ASP A O 1
ATOM 1665 N N . ASN A 1 204 ? 33.015 13.619 -7.297 1.00 86.00 204 ASN A N 1
ATOM 1666 C CA . ASN A 1 204 ? 32.908 14.967 -7.876 1.00 86.00 204 ASN A CA 1
ATOM 1667 C C . ASN A 1 204 ? 31.687 15.763 -7.359 1.00 86.00 204 ASN A C 1
ATOM 1669 O O . ASN A 1 204 ? 31.126 16.563 -8.110 1.00 86.00 204 ASN A O 1
ATOM 1673 N N . ASP A 1 205 ? 31.189 15.466 -6.155 1.00 81.44 205 ASP A N 1
ATOM 1674 C CA . ASP A 1 205 ? 30.008 16.096 -5.530 1.00 81.44 205 ASP A CA 1
ATOM 1675 C C . ASP A 1 205 ? 28.712 1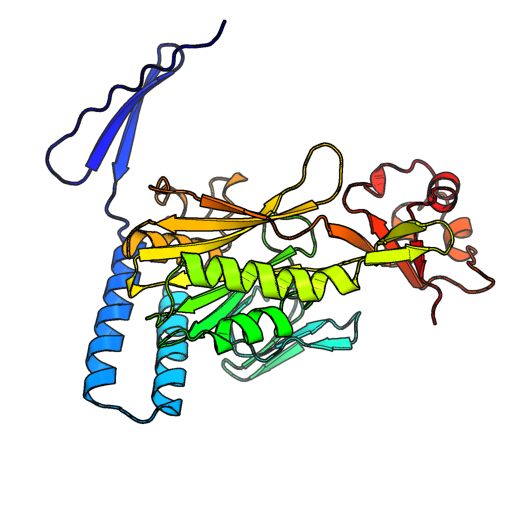6.042 -6.363 1.00 81.44 205 ASP A C 1
ATOM 1677 O O . ASP A 1 205 ? 27.764 16.804 -6.157 1.00 81.44 205 ASP A O 1
ATOM 1681 N N . LYS A 1 206 ? 28.616 15.103 -7.311 1.00 79.75 206 LYS A N 1
ATOM 1682 C CA . LYS A 1 206 ? 27.363 14.832 -8.021 1.00 79.75 206 LYS A CA 1
ATOM 1683 C C . LYS A 1 206 ? 26.483 13.905 -7.200 1.00 79.75 206 LYS A C 1
ATOM 1685 O O . LYS A 1 206 ? 26.896 12.807 -6.825 1.00 79.75 206 LYS A O 1
ATOM 1690 N N . GLN A 1 207 ? 25.243 14.332 -6.995 1.00 76.25 207 GLN A N 1
ATOM 1691 C CA . GLN A 1 207 ? 24.211 13.515 -6.380 1.00 76.25 207 GLN A CA 1
ATOM 1692 C C . GLN A 1 207 ? 23.822 12.363 -7.319 1.00 76.25 207 GLN A C 1
ATOM 1694 O O . GLN A 1 207 ? 23.463 12.570 -8.480 1.00 76.25 207 GLN A O 1
ATOM 1699 N N . LEU A 1 208 ? 23.897 11.144 -6.803 1.00 77.62 208 LEU A N 1
ATOM 1700 C CA . LEU A 1 208 ? 23.494 9.900 -7.441 1.00 77.62 208 LEU A CA 1
ATOM 1701 C C . LEU A 1 208 ? 22.251 9.375 -6.723 1.00 77.62 208 LEU A C 1
ATOM 1703 O O . LEU A 1 208 ? 22.197 9.371 -5.495 1.00 77.62 208 LEU A O 1
ATOM 1707 N N . PHE A 1 209 ? 21.261 8.910 -7.475 1.00 77.69 209 PHE A N 1
ATOM 1708 C CA . PHE A 1 209 ? 20.046 8.332 -6.907 1.00 77.69 209 PHE A CA 1
ATOM 1709 C C . PHE A 1 209 ? 20.062 6.820 -7.098 1.00 77.69 209 PHE A C 1
ATOM 1711 O O . PHE A 1 209 ? 20.255 6.334 -8.213 1.00 77.69 209 PHE A O 1
ATOM 1718 N N . ILE A 1 210 ? 19.847 6.081 -6.014 1.00 82.56 210 ILE A N 1
ATOM 1719 C CA . ILE A 1 210 ? 19.594 4.646 -6.062 1.00 82.56 210 ILE A CA 1
ATOM 1720 C C . ILE A 1 210 ? 18.140 4.458 -6.515 1.00 82.56 210 ILE A C 1
ATOM 1722 O O . ILE A 1 210 ? 17.240 5.047 -5.910 1.00 82.56 210 ILE A O 1
ATOM 1726 N N . PRO A 1 211 ? 17.890 3.667 -7.570 1.00 80.31 211 PRO A N 1
ATOM 1727 C CA . PRO A 1 211 ? 16.545 3.447 -8.077 1.00 80.31 211 PRO A CA 1
ATOM 1728 C C . PRO A 1 211 ? 15.598 2.850 -7.033 1.00 80.31 211 PRO A C 1
ATOM 1730 O O . PRO A 1 211 ? 15.937 1.872 -6.368 1.00 80.31 211 PRO A O 1
ATOM 1733 N N . ILE A 1 212 ? 14.386 3.402 -6.945 1.00 90.38 212 ILE A N 1
ATOM 1734 C CA . ILE A 1 212 ? 13.294 2.837 -6.147 1.00 90.38 212 ILE A CA 1
ATOM 1735 C C . ILE A 1 212 ? 12.215 2.315 -7.109 1.00 90.38 212 ILE A C 1
ATOM 1737 O O . ILE A 1 212 ? 11.576 3.118 -7.799 1.00 90.38 212 ILE A O 1
ATOM 1741 N N . PRO A 1 213 ? 12.028 0.988 -7.213 1.00 90.00 213 PRO A N 1
ATOM 1742 C CA . PRO A 1 213 ? 11.063 0.408 -8.145 1.00 90.00 213 PRO A CA 1
ATOM 1743 C C . PRO A 1 213 ? 9.623 0.433 -7.621 1.00 90.00 213 PRO A C 1
ATOM 1745 O O . PRO A 1 213 ? 8.688 0.597 -8.409 1.00 90.00 213 PRO A O 1
ATOM 1748 N N . TYR A 1 214 ? 9.458 0.317 -6.301 1.00 92.94 214 TYR A N 1
ATOM 1749 C CA . TYR A 1 214 ? 8.166 0.195 -5.631 1.00 92.94 214 TYR A CA 1
ATOM 1750 C C . TYR A 1 214 ? 8.109 1.093 -4.396 1.00 92.94 214 TYR A C 1
ATOM 1752 O O . TYR A 1 214 ? 9.120 1.280 -3.715 1.00 92.94 214 TYR A O 1
ATOM 1760 N N . LEU A 1 215 ? 6.921 1.615 -4.092 1.00 94.94 215 LEU A N 1
ATOM 1761 C CA . LEU A 1 215 ? 6.628 2.294 -2.832 1.00 94.94 215 LEU A CA 1
ATOM 1762 C C . LEU A 1 215 ? 5.252 1.874 -2.326 1.00 94.94 215 LEU A C 1
ATOM 1764 O O . LEU A 1 215 ? 4.277 1.943 -3.071 1.00 94.94 215 LEU A O 1
ATOM 1768 N N . THR A 1 216 ? 5.166 1.545 -1.039 1.00 96.50 216 THR A N 1
ATOM 1769 C CA . THR A 1 216 ? 3.881 1.409 -0.343 1.00 96.50 216 THR A CA 1
ATOM 1770 C C . THR A 1 216 ? 3.718 2.567 0.633 1.00 96.50 216 THR A C 1
ATOM 1772 O O . THR A 1 216 ? 4.333 2.605 1.700 1.00 96.50 216 THR A O 1
ATOM 1775 N N . LEU A 1 217 ? 2.907 3.549 0.254 1.00 95.69 217 LEU A N 1
ATOM 1776 C CA . LEU A 1 217 ? 2.729 4.784 1.004 1.00 95.69 217 LEU A CA 1
ATOM 1777 C C . LEU A 1 217 ? 1.666 4.624 2.107 1.00 95.69 217 LEU A C 1
ATOM 1779 O O . LEU A 1 217 ? 0.586 4.091 1.857 1.00 95.69 217 LEU A O 1
ATOM 1783 N N . PRO A 1 218 ? 1.924 5.091 3.338 1.00 96.31 218 PRO A N 1
ATOM 1784 C CA . PRO A 1 218 ? 0.967 4.960 4.431 1.00 96.31 218 PRO A CA 1
ATOM 1785 C C . PRO A 1 218 ? -0.159 5.999 4.355 1.00 96.31 218 PRO A C 1
ATOM 1787 O O . PRO A 1 218 ? 0.095 7.201 4.262 1.00 96.31 218 PRO A O 1
ATOM 1790 N N . ASN A 1 219 ? -1.397 5.541 4.512 1.00 96.31 219 ASN A N 1
ATOM 1791 C CA . ASN A 1 219 ? -2.552 6.366 4.865 1.00 96.31 219 ASN A CA 1
ATOM 1792 C C . ASN A 1 219 ? -3.013 5.990 6.275 1.00 96.31 219 ASN A C 1
ATOM 1794 O O . ASN A 1 219 ? -3.067 4.809 6.606 1.00 96.31 219 ASN A O 1
ATOM 1798 N N . ILE A 1 220 ? -3.356 6.971 7.107 1.00 97.88 220 ILE A N 1
ATOM 1799 C CA . ILE A 1 220 ? -3.801 6.754 8.486 1.00 97.88 220 ILE A CA 1
ATOM 1800 C C . ILE A 1 220 ? -5.200 7.338 8.659 1.00 97.88 220 ILE A C 1
ATOM 1802 O O . ILE A 1 220 ? -5.376 8.555 8.653 1.00 97.88 220 ILE A O 1
ATOM 1806 N N . PHE A 1 221 ? -6.182 6.469 8.865 1.00 97.38 221 PHE A N 1
ATOM 1807 C CA . PHE A 1 221 ? -7.569 6.818 9.152 1.00 97.38 221 PHE A CA 1
ATOM 1808 C C . PHE A 1 221 ? -7.762 6.871 10.669 1.00 97.38 221 PHE A C 1
ATOM 1810 O O . PHE A 1 221 ? -7.636 5.853 11.348 1.00 97.38 221 PHE A O 1
ATOM 1817 N N . LEU A 1 222 ? -8.047 8.056 11.210 1.00 97.12 222 LEU A N 1
ATOM 1818 C CA . LEU A 1 222 ? -8.280 8.289 12.637 1.00 97.12 222 LEU A CA 1
ATOM 1819 C C . LEU A 1 222 ? -9.788 8.316 12.899 1.00 97.12 222 LEU A C 1
ATOM 1821 O O . LEU A 1 222 ? -10.414 9.378 12.855 1.00 97.12 222 LEU A O 1
ATOM 1825 N N . PHE A 1 223 ? -10.371 7.143 13.162 1.00 95.31 223 PHE A N 1
ATOM 1826 C CA . PHE A 1 223 ? -11.820 6.939 13.195 1.00 95.31 223 PHE A CA 1
ATOM 1827 C C . PHE A 1 223 ? -12.546 7.888 14.156 1.00 95.31 223 PHE A C 1
ATOM 1829 O O . PHE A 1 223 ? -13.401 8.668 13.743 1.00 95.31 223 PHE A O 1
ATOM 1836 N N . ASN A 1 224 ? -12.156 7.893 15.430 1.00 91.88 224 ASN A N 1
ATOM 1837 C CA . ASN A 1 224 ? -12.786 8.751 16.436 1.00 91.88 224 ASN A CA 1
ATOM 1838 C C . ASN A 1 224 ? -12.511 10.252 16.250 1.00 91.88 224 ASN A C 1
ATOM 1840 O O . ASN A 1 224 ? -13.252 11.070 16.788 1.00 91.88 224 ASN A O 1
ATOM 1844 N N . GLU A 1 225 ? -11.463 10.626 15.511 1.00 92.12 225 GLU A N 1
ATOM 1845 C CA . GLU A 1 225 ? -11.121 12.033 15.271 1.00 92.12 225 GLU A CA 1
ATOM 1846 C C . GLU A 1 225 ? -11.767 12.604 14.001 1.00 92.12 225 GLU A C 1
ATOM 1848 O O . GLU A 1 225 ? -11.697 13.814 13.792 1.00 92.12 225 GLU A O 1
ATOM 1853 N N . GLY A 1 226 ? -12.372 11.775 13.138 1.00 90.56 226 GLY A N 1
ATOM 1854 C CA . GLY A 1 226 ? -12.943 12.249 11.872 1.00 90.56 226 GLY A CA 1
ATOM 1855 C C . GLY A 1 226 ? -11.888 12.771 10.886 1.00 90.56 226 GLY A C 1
ATOM 1856 O O . GLY A 1 226 ? -12.187 13.658 10.081 1.00 90.56 226 GLY A O 1
ATOM 1857 N N . LYS A 1 227 ? -10.646 12.270 10.983 1.00 92.06 227 LYS A N 1
ATOM 1858 C CA . LYS A 1 227 ? -9.471 12.774 10.253 1.00 92.06 227 LYS A CA 1
ATOM 1859 C C . LYS A 1 227 ? -8.715 11.677 9.519 1.00 92.06 227 LYS A C 1
ATOM 1861 O O . LYS A 1 227 ? -8.681 10.532 9.962 1.00 92.06 227 LYS A O 1
ATOM 1866 N N . ILE A 1 228 ? -8.045 12.057 8.437 1.00 92.81 228 ILE A N 1
ATOM 1867 C CA . ILE A 1 228 ? -7.141 11.198 7.672 1.00 92.81 228 ILE A CA 1
ATOM 1868 C C . ILE A 1 228 ? -5.795 11.901 7.555 1.00 92.81 228 ILE A C 1
ATOM 1870 O O . ILE A 1 228 ? -5.742 13.089 7.241 1.00 92.81 228 ILE A O 1
ATOM 1874 N N . VAL A 1 229 ? -4.707 11.170 7.788 1.00 94.94 229 VAL A N 1
ATOM 1875 C CA . VAL A 1 229 ? -3.365 11.568 7.355 1.00 94.94 229 VAL A CA 1
ATOM 1876 C C . VAL A 1 229 ? -3.033 10.763 6.106 1.00 94.94 229 VAL A C 1
ATOM 1878 O O . VAL A 1 229 ? -2.805 9.558 6.189 1.00 94.94 229 VAL A O 1
ATOM 1881 N N . LYS A 1 230 ? -3.065 11.407 4.945 1.00 91.94 230 LYS A N 1
ATOM 1882 C CA . LYS A 1 230 ? -2.991 10.757 3.635 1.00 91.94 230 LYS A CA 1
ATOM 1883 C C . LYS A 1 230 ? -1.648 11.045 2.985 1.00 91.94 230 LYS A C 1
ATOM 1885 O O . LYS A 1 230 ? -1.170 12.178 3.029 1.00 91.94 230 LYS A O 1
ATOM 1890 N N . SER A 1 231 ? -1.050 10.030 2.381 1.00 92.69 231 SER A N 1
ATOM 1891 C CA . SER A 1 231 ? 0.119 10.202 1.524 1.00 92.69 231 SER A CA 1
ATOM 1892 C C . SER A 1 231 ? -0.325 10.367 0.075 1.00 92.69 231 SER A C 1
ATOM 1894 O O . SER A 1 231 ? -1.333 9.805 -0.346 1.00 92.69 231 SER A O 1
ATOM 1896 N N . ARG A 1 232 ? 0.442 11.120 -0.706 1.00 88.25 232 ARG A N 1
ATOM 1897 C CA . ARG A 1 232 ? 0.243 11.285 -2.143 1.00 88.25 232 ARG A CA 1
ATOM 1898 C C . ARG A 1 232 ? 1.587 11.377 -2.837 1.00 88.25 232 ARG A C 1
ATOM 1900 O O . ARG A 1 232 ? 2.483 12.075 -2.370 1.00 88.25 232 ARG A O 1
ATOM 1907 N N . LEU A 1 233 ? 1.711 10.731 -3.988 1.00 88.25 233 LEU A N 1
ATOM 1908 C CA . LEU A 1 233 ? 2.830 10.968 -4.883 1.00 88.25 233 LEU A CA 1
ATOM 1909 C C . LEU A 1 233 ? 2.500 12.142 -5.815 1.00 88.25 233 LEU A C 1
ATOM 1911 O O . LEU A 1 233 ? 1.492 12.125 -6.519 1.00 88.25 233 LEU A O 1
ATOM 1915 N N . SER A 1 234 ? 3.344 13.172 -5.839 1.00 84.25 234 SER A N 1
ATOM 1916 C CA . SER A 1 234 ? 3.239 14.253 -6.814 1.00 84.25 234 SER A CA 1
ATOM 1917 C C . SER A 1 234 ? 4.364 14.204 -7.839 1.00 84.25 234 SER A C 1
ATOM 1919 O O . SER A 1 234 ? 5.549 14.031 -7.536 1.00 84.25 234 SER A O 1
ATOM 1921 N N . ALA A 1 235 ? 3.966 14.341 -9.102 1.00 79.50 235 ALA A N 1
ATOM 1922 C CA . ALA A 1 235 ? 4.842 14.280 -10.257 1.00 79.50 235 ALA A CA 1
ATOM 1923 C C . ALA A 1 235 ? 4.880 15.658 -10.939 1.00 79.50 235 ALA A C 1
ATOM 1925 O O . ALA A 1 235 ? 4.039 15.949 -11.792 1.00 79.50 235 ALA A O 1
ATOM 1926 N N . PRO A 1 236 ? 5.831 16.546 -10.596 1.00 69.44 236 PRO A N 1
ATOM 1927 C CA . PRO A 1 236 ? 5.973 17.807 -11.317 1.00 69.44 236 PRO A CA 1
ATOM 1928 C C . PRO A 1 236 ? 6.336 17.544 -12.789 1.00 69.44 236 PRO A C 1
ATOM 1930 O O . PRO A 1 236 ? 7.018 16.560 -13.097 1.00 69.44 236 PRO A O 1
ATOM 1933 N N . LYS A 1 237 ? 5.908 18.438 -13.698 1.00 70.56 237 LYS A N 1
ATOM 1934 C CA . LYS A 1 237 ? 6.160 18.334 -15.156 1.00 70.56 237 LYS A CA 1
ATOM 1935 C C . LYS A 1 237 ? 7.640 18.113 -15.493 1.00 70.56 237 LYS A C 1
ATOM 1937 O O . LYS A 1 237 ? 7.956 17.387 -16.425 1.00 70.56 237 LYS A O 1
ATOM 1942 N N . ALA A 1 238 ? 8.530 18.721 -14.713 1.00 63.91 238 ALA A N 1
ATOM 1943 C CA . ALA A 1 238 ? 9.968 18.500 -14.752 1.00 63.91 238 ALA A CA 1
ATOM 1944 C C . ALA A 1 238 ? 10.484 18.269 -13.324 1.00 63.91 238 ALA A C 1
ATOM 1946 O O . ALA A 1 238 ? 9.962 18.853 -12.373 1.00 63.91 238 ALA A O 1
ATOM 1947 N N . GLY A 1 239 ? 11.505 17.423 -13.177 1.00 70.69 239 GLY A N 1
ATOM 1948 C CA . GLY A 1 239 ? 12.127 17.108 -11.888 1.00 70.69 239 GLY A CA 1
ATOM 1949 C C . GLY A 1 239 ? 11.675 15.776 -11.271 1.00 70.69 239 GLY A C 1
ATOM 1950 O O . GLY A 1 239 ? 10.926 15.024 -11.896 1.00 70.69 239 GLY A O 1
ATOM 1951 N N . PRO A 1 240 ? 12.160 15.453 -10.065 1.00 77.88 240 PRO A N 1
ATOM 1952 C CA . PRO A 1 240 ? 11.887 14.193 -9.368 1.00 77.88 240 PRO A CA 1
ATOM 1953 C C . PRO A 1 240 ? 10.445 14.117 -8.845 1.00 77.88 240 PRO A C 1
ATOM 1955 O O . PRO A 1 240 ? 9.738 15.125 -8.794 1.00 77.88 240 PRO A O 1
ATOM 1958 N N . PHE A 1 241 ? 10.000 12.917 -8.471 1.00 86.56 241 PHE A N 1
ATOM 1959 C CA . PHE A 1 241 ? 8.739 12.756 -7.745 1.00 86.56 241 PHE A CA 1
ATOM 1960 C C . PHE A 1 241 ? 8.885 13.301 -6.323 1.00 86.56 241 PHE A C 1
ATOM 1962 O O . PHE A 1 241 ? 9.988 13.330 -5.782 1.00 86.56 241 PHE A O 1
ATOM 1969 N N . LYS A 1 242 ? 7.786 13.727 -5.711 1.00 87.00 242 LYS A N 1
ATOM 1970 C CA . LYS A 1 242 ? 7.743 14.131 -4.303 1.00 87.00 242 LYS A CA 1
ATOM 1971 C C . LYS A 1 242 ? 6.646 13.352 -3.600 1.00 87.00 242 LYS A C 1
ATOM 1973 O O . LYS A 1 242 ? 5.627 13.059 -4.218 1.00 87.00 242 LYS A O 1
ATOM 1978 N N . ILE A 1 243 ? 6.839 13.039 -2.322 1.00 89.00 243 ILE A N 1
ATOM 1979 C CA . ILE A 1 243 ? 5.739 12.553 -1.488 1.00 89.00 243 ILE A CA 1
ATOM 1980 C C . ILE A 1 243 ? 5.200 13.727 -0.684 1.00 89.00 243 ILE A C 1
ATOM 1982 O O . ILE A 1 243 ? 5.937 14.417 0.024 1.00 89.00 243 ILE A O 1
ATOM 1986 N N . GLU A 1 244 ? 3.902 13.930 -0.833 1.00 88.06 244 GLU A N 1
ATOM 1987 C CA . GLU A 1 244 ? 3.084 14.859 -0.078 1.00 88.06 244 GLU A CA 1
ATOM 1988 C C . GLU A 1 244 ? 2.366 14.095 1.029 1.00 88.06 244 GLU A C 1
ATOM 1990 O O . GLU A 1 244 ? 1.767 13.051 0.779 1.00 88.06 244 GLU A O 1
ATOM 1995 N N . ILE A 1 245 ? 2.397 14.624 2.246 1.00 90.50 245 ILE A N 1
ATOM 1996 C CA . ILE A 1 245 ? 1.555 14.152 3.343 1.00 90.50 245 ILE A CA 1
ATOM 1997 C C . ILE A 1 245 ? 0.569 15.259 3.668 1.00 90.50 245 ILE A C 1
ATOM 1999 O O . ILE A 1 245 ? 0.960 16.417 3.835 1.00 90.50 245 ILE A O 1
ATOM 2003 N N . LEU A 1 246 ? -0.706 14.904 3.742 1.00 88.69 246 LEU A N 1
ATOM 2004 C CA . LEU A 1 246 ? -1.795 15.839 3.961 1.00 88.69 246 LEU A CA 1
ATOM 2005 C C . LEU A 1 246 ? -2.731 15.378 5.072 1.00 88.69 246 LEU A C 1
ATOM 2007 O O . LEU A 1 246 ? -2.887 14.184 5.311 1.00 88.69 246 LEU A O 1
ATOM 2011 N N . ILE A 1 247 ? -3.340 16.341 5.758 1.00 89.75 247 ILE A N 1
ATOM 2012 C CA . ILE A 1 247 ? -4.421 16.082 6.713 1.00 89.75 247 ILE A CA 1
ATOM 2013 C C . ILE A 1 247 ? -5.734 16.462 6.044 1.00 89.75 247 ILE A C 1
ATOM 2015 O O . ILE A 1 247 ? -5.838 17.573 5.528 1.00 89.75 247 ILE A O 1
ATOM 2019 N N . GLU A 1 248 ? -6.714 15.566 6.092 1.00 87.56 248 GLU A N 1
ATOM 2020 C CA . GLU A 1 248 ? -8.105 15.820 5.714 1.00 87.56 248 GLU A CA 1
ATOM 2021 C C . GLU A 1 248 ? -8.998 15.646 6.943 1.00 87.56 248 GLU A C 1
ATOM 2023 O O . GLU A 1 248 ? -8.835 14.704 7.718 1.00 87.56 248 GLU A O 1
ATOM 2028 N N . GLU A 1 249 ? -9.947 16.559 7.127 1.00 85.88 249 GLU A N 1
ATOM 2029 C CA . GLU A 1 249 ? -10.958 16.506 8.183 1.00 85.88 249 GLU A CA 1
ATOM 2030 C C . GLU A 1 249 ? -12.329 16.394 7.516 1.00 85.88 249 GLU A C 1
ATOM 2032 O O . GLU A 1 249 ? -12.769 17.319 6.829 1.00 85.88 249 GLU A O 1
ATOM 2037 N N . LEU A 1 250 ? -12.949 15.220 7.660 1.00 78.44 250 LEU A N 1
ATOM 2038 C CA . LEU A 1 250 ? -14.148 14.813 6.914 1.00 78.44 250 LEU A CA 1
ATOM 2039 C C . LEU A 1 250 ? -15.303 14.381 7.833 1.00 78.44 250 LEU A C 1
ATOM 2041 O O . LEU A 1 250 ? -16.388 14.075 7.345 1.00 78.44 250 LEU A O 1
ATOM 2045 N N . GLY A 1 251 ? -15.077 14.314 9.149 1.00 83.75 251 GLY A N 1
ATOM 2046 C CA . GLY A 1 251 ? -16.012 13.679 10.079 1.00 83.75 251 GLY A CA 1
ATOM 2047 C C . GLY A 1 251 ? -15.978 12.149 9.983 1.00 83.75 251 GLY A C 1
ATOM 2048 O O . GLY A 1 251 ? -15.288 11.571 9.144 1.00 83.75 251 GLY A O 1
ATOM 2049 N N . ILE A 1 252 ? -16.699 11.472 10.876 1.00 86.00 252 ILE A N 1
ATOM 2050 C CA . ILE A 1 252 ? -16.616 10.010 11.036 1.00 86.00 252 ILE A CA 1
ATOM 2051 C C . ILE A 1 252 ? -17.209 9.286 9.823 1.00 86.00 252 ILE A C 1
ATOM 2053 O O . ILE A 1 252 ? -16.650 8.307 9.322 1.00 86.00 252 ILE A O 1
ATOM 2057 N N . GLU A 1 253 ? -18.332 9.783 9.325 1.00 81.81 253 GLU A N 1
ATOM 2058 C CA . GLU A 1 253 ? -18.997 9.281 8.128 1.00 81.81 253 GLU A CA 1
ATOM 2059 C C . GLU A 1 253 ? -18.092 9.481 6.911 1.00 81.81 253 GLU A C 1
ATOM 2061 O O . GLU A 1 253 ? -17.983 8.602 6.058 1.00 81.81 253 GLU A O 1
ATOM 2066 N N . GLY A 1 254 ? -17.377 10.606 6.858 1.00 79.38 254 GLY A N 1
ATOM 2067 C CA . GLY A 1 254 ? -16.533 10.928 5.725 1.00 79.38 254 GLY A CA 1
ATOM 2068 C C . GLY A 1 254 ? -15.281 10.087 5.603 1.00 79.38 254 GLY A C 1
ATOM 2069 O O . GLY A 1 254 ? -15.002 9.552 4.532 1.00 79.38 254 GLY A O 1
ATOM 2070 N N . ILE A 1 255 ? -14.570 9.883 6.708 1.00 87.19 255 ILE A N 1
ATOM 2071 C CA . ILE A 1 255 ? -13.414 8.982 6.709 1.00 87.19 255 ILE A CA 1
ATOM 2072 C C . ILE A 1 255 ? -13.816 7.524 6.484 1.00 87.19 255 ILE A C 1
ATOM 2074 O O . ILE A 1 255 ? -13.056 6.775 5.880 1.00 87.19 255 ILE A O 1
ATOM 2078 N N . SER A 1 256 ? -15.015 7.128 6.924 1.00 88.81 256 SER A N 1
ATOM 2079 C CA . SER A 1 256 ? -15.571 5.802 6.639 1.00 88.81 256 SER A CA 1
ATOM 2080 C C . SER A 1 256 ? -15.809 5.633 5.144 1.00 88.81 256 SER A C 1
ATOM 2082 O O . SER A 1 256 ? -15.501 4.592 4.574 1.00 88.81 256 SER A O 1
ATOM 2084 N N . GLY A 1 257 ? -16.316 6.680 4.496 1.00 83.94 257 GLY A N 1
ATOM 2085 C CA . GLY A 1 257 ? -16.490 6.728 3.055 1.00 83.94 257 GLY A CA 1
ATOM 2086 C C . GLY A 1 257 ? -15.167 6.644 2.298 1.00 83.94 257 GLY A C 1
ATOM 2087 O O . GLY A 1 257 ? -15.036 5.803 1.412 1.00 83.94 257 GLY A O 1
ATOM 2088 N N . ASP A 1 258 ? -14.177 7.461 2.668 1.00 84.81 258 ASP A N 1
ATOM 2089 C CA . ASP A 1 258 ? -12.852 7.430 2.032 1.00 84.81 258 ASP A CA 1
ATOM 2090 C C . ASP A 1 258 ? -12.172 6.064 2.234 1.00 84.81 258 ASP A C 1
ATOM 2092 O O . ASP A 1 258 ? -11.649 5.497 1.279 1.00 84.81 258 ASP A O 1
ATOM 2096 N N . PHE A 1 259 ? -12.284 5.465 3.425 1.00 90.94 259 PHE A N 1
ATOM 2097 C CA . PHE A 1 259 ? -11.759 4.124 3.696 1.00 90.94 259 PHE A CA 1
ATOM 2098 C C . PHE A 1 259 ? -12.446 3.035 2.857 1.00 90.94 259 PHE A C 1
ATOM 2100 O O . PHE A 1 259 ? -11.791 2.145 2.317 1.00 90.94 259 PHE A O 1
ATOM 2107 N N . LEU A 1 260 ? -13.769 3.102 2.687 1.00 87.62 260 LEU A N 1
ATOM 2108 C CA . LEU A 1 260 ? -14.487 2.181 1.802 1.00 87.62 260 LEU A CA 1
ATOM 2109 C C . LEU A 1 260 ? -14.087 2.372 0.333 1.00 87.62 260 LEU A C 1
ATOM 2111 O O . LEU A 1 260 ? -13.991 1.395 -0.409 1.00 87.62 260 LEU A O 1
ATOM 2115 N N . LEU A 1 261 ? -13.829 3.605 -0.105 1.00 82.00 261 LEU A N 1
ATOM 2116 C CA . LEU A 1 261 ? -13.364 3.879 -1.467 1.00 82.00 261 LEU A CA 1
ATOM 2117 C C . LEU A 1 261 ? -11.977 3.307 -1.735 1.00 82.00 261 LEU A C 1
ATOM 2119 O O . LEU A 1 261 ? -11.777 2.711 -2.795 1.00 82.00 261 LEU A O 1
ATOM 2123 N N . THR A 1 262 ? -11.048 3.457 -0.787 1.00 83.56 262 THR A N 1
ATOM 2124 C CA . THR A 1 262 ? -9.711 2.864 -0.911 1.00 83.56 262 THR A CA 1
ATOM 2125 C C . THR A 1 262 ? -9.785 1.340 -0.927 1.00 83.56 262 THR A C 1
ATOM 2127 O O . THR A 1 262 ? -9.113 0.707 -1.738 1.00 83.56 262 THR A O 1
ATOM 2130 N N . CYS A 1 263 ? -10.668 0.746 -0.117 1.00 86.62 263 CYS A N 1
ATOM 2131 C CA . CYS A 1 263 ? -10.851 -0.704 -0.059 1.00 86.62 263 CYS A CA 1
ATOM 2132 C C . CYS A 1 263 ? -11.566 -1.298 -1.278 1.00 86.62 263 CYS A C 1
ATOM 2134 O O . CYS A 1 263 ? -11.313 -2.441 -1.649 1.00 86.62 263 CYS A O 1
ATOM 2136 N N . THR A 1 264 ? -12.453 -0.540 -1.921 1.00 75.75 264 THR A N 1
ATOM 2137 C CA . THR A 1 264 ? -13.220 -1.012 -3.087 1.00 75.75 264 THR A CA 1
ATOM 2138 C C . THR A 1 264 ? -12.544 -0.716 -4.426 1.00 75.75 264 THR A C 1
ATOM 2140 O O . THR A 1 264 ? -13.121 -1.045 -5.465 1.00 75.75 264 THR A O 1
ATOM 2143 N N . ALA A 1 265 ? -11.346 -0.110 -4.417 1.00 64.56 265 ALA A N 1
ATOM 2144 C CA . ALA A 1 265 ? -10.592 0.277 -5.613 1.00 64.56 265 ALA A CA 1
ATOM 2145 C C . ALA A 1 265 ? -11.444 1.037 -6.641 1.00 64.56 265 ALA A C 1
ATOM 2147 O O . ALA A 1 265 ? -11.393 0.783 -7.849 1.00 64.56 265 ALA A O 1
ATOM 2148 N N . TYR A 1 266 ? -12.262 1.975 -6.152 1.00 59.78 266 TYR A N 1
ATOM 2149 C CA . TYR A 1 266 ? -13.157 2.747 -7.002 1.00 59.78 266 TYR A CA 1
ATOM 2150 C C . TYR A 1 266 ? -12.378 3.498 -8.089 1.00 59.78 266 TYR A C 1
ATOM 2152 O O . TYR A 1 266 ? -11.589 4.406 -7.809 1.00 59.78 266 TYR A O 1
ATOM 2160 N N . ASN A 1 267 ? -12.637 3.154 -9.352 1.00 52.84 267 ASN A N 1
ATOM 2161 C CA . ASN A 1 267 ? -12.052 3.862 -10.477 1.00 52.84 267 ASN A CA 1
ATOM 2162 C C . ASN A 1 267 ? -12.827 5.162 -10.751 1.00 52.84 267 ASN A C 1
ATOM 2164 O O . ASN A 1 267 ? -13.802 5.179 -11.506 1.00 52.84 267 ASN A O 1
ATOM 2168 N N . GLN A 1 268 ? -12.342 6.267 -10.178 1.00 47.59 268 GLN A N 1
ATOM 2169 C CA . GLN A 1 268 ? -12.932 7.600 -10.343 1.00 47.59 268 GLN A CA 1
ATOM 2170 C C . GLN A 1 268 ? -13.024 8.062 -11.811 1.00 47.59 268 GLN A C 1
ATOM 2172 O O . GLN A 1 268 ? -13.903 8.860 -12.130 1.00 47.59 268 GLN A O 1
ATOM 2177 N N . SER A 1 269 ? -12.153 7.569 -12.704 1.00 39.84 269 SER A N 1
ATOM 2178 C CA . SER A 1 269 ? -12.076 8.027 -14.102 1.00 39.84 269 SER A CA 1
ATOM 2179 C C . SER A 1 269 ? -13.202 7.495 -14.994 1.00 39.84 269 SER A C 1
ATOM 2181 O O . SER A 1 269 ? -13.602 8.164 -15.942 1.00 39.84 269 SER A O 1
ATOM 2183 N N . THR A 1 270 ? -13.755 6.320 -14.678 1.00 45.03 270 THR A N 1
ATOM 2184 C CA . THR A 1 270 ? -14.816 5.698 -15.493 1.00 45.03 270 THR A CA 1
ATOM 2185 C C . THR A 1 270 ? -16.223 6.026 -15.001 1.00 45.03 270 THR A C 1
ATOM 2187 O O . THR A 1 270 ? -17.191 5.760 -15.713 1.00 45.03 270 THR A O 1
ATOM 2190 N N . GLY A 1 271 ? -16.360 6.574 -13.783 1.00 43.41 271 GLY A N 1
ATOM 2191 C CA . GLY A 1 271 ? -17.654 6.877 -13.154 1.00 43.41 271 GLY A CA 1
ATOM 2192 C C . GLY A 1 271 ? -18.587 5.665 -13.004 1.00 43.41 271 GLY A C 1
ATOM 2193 O O . GLY A 1 271 ? -19.754 5.826 -12.653 1.00 43.41 271 GLY A O 1
ATOM 2194 N N . LYS A 1 272 ? -18.095 4.454 -13.292 1.00 38.81 272 LYS A N 1
ATOM 2195 C CA . LYS A 1 272 ? -18.842 3.200 -13.282 1.00 38.81 272 LYS A CA 1
ATOM 2196 C C . LYS A 1 272 ? -18.177 2.243 -12.305 1.00 38.81 272 LYS A C 1
ATOM 2198 O O . LYS A 1 272 ? -17.056 1.798 -12.522 1.00 38.81 272 LYS A O 1
ATOM 2203 N N . GLY A 1 273 ? -18.909 1.905 -11.252 1.00 43.81 273 GLY A N 1
ATOM 2204 C CA . GLY A 1 273 ? -18.520 0.882 -10.287 1.00 43.81 273 GLY A CA 1
ATOM 2205 C C . GLY A 1 273 ? -18.811 1.337 -8.869 1.00 43.81 273 GLY A C 1
ATOM 2206 O O . GLY A 1 273 ? -18.076 2.132 -8.319 1.00 43.81 273 GLY A O 1
ATOM 2207 N N . ASN A 1 274 ? -19.865 0.790 -8.276 1.00 47.16 274 ASN A N 1
ATOM 2208 C CA . ASN A 1 274 ? -20.274 0.943 -6.877 1.00 47.16 274 ASN A CA 1
ATOM 2209 C C . ASN A 1 274 ? -20.983 2.269 -6.539 1.00 47.16 274 ASN A C 1
ATOM 2211 O O . ASN A 1 274 ? -20.426 3.359 -6.627 1.00 47.16 274 ASN A O 1
ATOM 2215 N N . PHE A 1 275 ? -22.221 2.137 -6.043 1.00 47.47 275 PHE A N 1
ATOM 2216 C CA . PHE A 1 275 ? -23.076 3.188 -5.456 1.00 47.47 275 PHE A CA 1
ATOM 2217 C C . PHE A 1 275 ? -22.358 4.074 -4.411 1.00 47.47 275 PHE A C 1
ATOM 2219 O O . PHE A 1 275 ? -22.780 5.194 -4.127 1.00 47.47 275 PHE A O 1
ATOM 2226 N N . ILE A 1 276 ? -21.252 3.564 -3.863 1.00 49.44 276 ILE A N 1
ATOM 2227 C CA . ILE A 1 276 ? -20.322 4.223 -2.943 1.00 49.44 276 ILE A CA 1
ATOM 2228 C C . ILE A 1 276 ? -19.674 5.455 -3.605 1.00 49.44 276 ILE A C 1
ATOM 2230 O O . ILE A 1 276 ? -19.701 6.545 -3.040 1.00 49.44 276 ILE A O 1
ATOM 2234 N N . GLY A 1 277 ? -19.147 5.329 -4.828 1.00 44.41 277 GLY A N 1
ATOM 2235 C CA . GLY A 1 277 ? -18.291 6.348 -5.452 1.00 44.41 277 GLY A CA 1
ATOM 2236 C C . GLY A 1 277 ? -19.003 7.528 -6.110 1.00 44.41 277 GLY A C 1
ATOM 2237 O O . GLY A 1 277 ? -18.426 8.613 -6.193 1.00 44.41 277 GLY A O 1
ATOM 2238 N N . SER A 1 278 ? -20.261 7.372 -6.534 1.00 43.09 278 SER A N 1
ATOM 2239 C CA . SER A 1 278 ? -21.025 8.464 -7.158 1.00 43.09 278 SER A CA 1
ATOM 2240 C C . SER A 1 278 ? -21.473 9.535 -6.160 1.00 43.09 278 SER A C 1
ATOM 2242 O O . SER A 1 278 ? -21.744 10.662 -6.562 1.00 43.09 278 SER A O 1
ATOM 2244 N N . ASN A 1 279 ? -21.527 9.197 -4.867 1.00 45.38 279 ASN A N 1
ATOM 2245 C CA . ASN A 1 279 ? -22.063 10.070 -3.826 1.00 45.38 279 ASN A CA 1
ATOM 2246 C C . ASN A 1 279 ? -21.003 10.619 -2.861 1.00 45.38 279 ASN A C 1
ATOM 2248 O O . ASN A 1 279 ? -21.338 11.519 -2.112 1.00 45.38 279 ASN A O 1
ATOM 2252 N N . LEU A 1 280 ? -19.750 10.141 -2.875 1.00 48.22 280 LEU A N 1
ATOM 2253 C CA . LEU A 1 280 ? -18.742 10.381 -1.821 1.00 48.22 280 LEU A CA 1
ATOM 2254 C C . LEU A 1 280 ? -17.844 11.627 -1.962 1.00 48.22 280 LEU A C 1
ATOM 2256 O O . LEU A 1 280 ? -16.764 11.685 -1.377 1.00 48.22 280 LEU A O 1
ATOM 2260 N N . ARG A 1 281 ? -18.248 12.659 -2.708 1.00 49.09 281 ARG A N 1
ATOM 2261 C CA . ARG A 1 281 ? -17.426 13.880 -2.823 1.00 49.09 281 ARG A CA 1
ATOM 2262 C C . ARG A 1 281 ? -17.571 14.779 -1.591 1.00 49.09 281 ARG A C 1
ATOM 2264 O O . ARG A 1 281 ? -18.230 15.813 -1.658 1.00 49.09 281 ARG A O 1
ATOM 2271 N N . ILE A 1 282 ? -16.923 14.408 -0.489 1.00 48.94 282 ILE A N 1
ATOM 2272 C CA . ILE A 1 282 ? -16.691 15.326 0.631 1.00 48.94 282 ILE A CA 1
ATOM 2273 C C . ILE A 1 282 ? -15.546 16.243 0.238 1.00 48.94 282 ILE A C 1
ATOM 2275 O O . ILE A 1 282 ? -14.440 15.796 -0.062 1.00 48.94 282 ILE A O 1
ATOM 2279 N N . VAL A 1 283 ? -15.817 17.543 0.226 1.00 49.53 283 VAL A N 1
ATOM 2280 C CA . VAL A 1 283 ? -14.766 18.546 0.095 1.00 49.53 283 VAL A CA 1
ATOM 2281 C C . VAL A 1 283 ? -14.036 18.596 1.432 1.00 49.53 283 VAL A C 1
ATOM 2283 O O . VAL A 1 283 ? -14.639 18.948 2.444 1.00 49.53 283 VAL A O 1
ATOM 2286 N N . ALA A 1 284 ? -12.757 18.216 1.446 1.00 55.34 284 ALA A N 1
ATOM 2287 C CA . ALA A 1 284 ? -11.920 18.338 2.634 1.00 55.34 284 ALA A CA 1
ATOM 2288 C C . ALA A 1 284 ? -11.991 19.771 3.180 1.00 55.34 284 ALA A C 1
ATOM 2290 O O . ALA A 1 284 ? -11.710 20.728 2.457 1.00 55.34 284 ALA A O 1
ATOM 2291 N N . ILE A 1 285 ? -12.381 19.915 4.451 1.00 51.72 285 ILE A N 1
ATOM 2292 C CA . ILE A 1 285 ? -12.645 21.231 5.056 1.00 51.72 285 ILE A CA 1
ATOM 2293 C C . ILE A 1 285 ? -11.334 21.982 5.321 1.00 51.72 285 ILE A C 1
ATOM 2295 O O . ILE A 1 285 ? -11.292 23.204 5.231 1.00 51.72 285 ILE A O 1
ATOM 2299 N N . ASN A 1 286 ? -10.244 21.257 5.585 1.00 58.72 286 ASN A N 1
ATOM 2300 C CA . ASN A 1 286 ? -8.908 21.809 5.773 1.00 58.72 286 ASN A CA 1
ATOM 2301 C C . ASN A 1 286 ? -7.871 20.852 5.189 1.00 58.72 286 ASN A C 1
ATOM 2303 O O . ASN A 1 286 ? -7.839 19.688 5.577 1.00 58.72 286 ASN A O 1
ATOM 2307 N N . LYS A 1 287 ? -7.004 21.358 4.305 1.00 63.56 287 LYS A N 1
ATOM 2308 C CA . LYS A 1 287 ? -5.865 20.621 3.751 1.00 63.56 287 LYS A CA 1
ATOM 2309 C C . LYS A 1 287 ? -4.572 21.338 4.129 1.00 63.56 287 LYS A C 1
ATOM 2311 O O . LYS A 1 287 ? -4.369 22.487 3.747 1.00 63.56 287 LYS A O 1
ATOM 2316 N N . LYS A 1 288 ? -3.696 20.669 4.878 1.00 69.44 288 LYS A N 1
ATOM 2317 C CA . LYS A 1 288 ? -2.308 21.113 5.099 1.00 69.44 288 LYS A CA 1
ATOM 2318 C C . LYS A 1 288 ? -1.379 20.162 4.367 1.00 69.44 288 LYS A C 1
ATOM 2320 O O . LYS A 1 288 ? -1.510 18.964 4.573 1.00 69.44 288 LYS A O 1
ATOM 2325 N N . GLU A 1 289 ? -0.468 20.680 3.551 1.00 71.25 289 GLU A N 1
ATOM 2326 C CA . GLU A 1 289 ? 0.466 19.877 2.754 1.00 71.25 289 GLU A CA 1
ATOM 2327 C C . GLU A 1 289 ? 1.887 19.963 3.319 1.00 71.25 289 GLU A C 1
ATOM 2329 O O . GLU A 1 289 ? 2.358 21.037 3.697 1.00 71.25 289 GLU A O 1
ATOM 2334 N N . TYR A 1 290 ? 2.573 18.824 3.357 1.00 77.62 290 TYR A N 1
ATOM 2335 C CA . TYR A 1 290 ? 3.950 18.690 3.823 1.00 77.62 290 TYR A CA 1
ATOM 2336 C C . TYR A 1 290 ? 4.741 17.773 2.883 1.00 77.62 290 TYR A C 1
ATOM 2338 O O . TYR A 1 290 ? 4.154 16.883 2.277 1.00 77.62 290 TYR A O 1
ATOM 2346 N N . PHE A 1 291 ? 6.063 17.948 2.785 1.00 76.25 291 PHE A N 1
ATOM 2347 C CA . PHE A 1 291 ? 6.905 17.248 1.804 1.00 76.25 291 PHE A CA 1
ATOM 2348 C C . PHE A 1 291 ? 8.086 16.524 2.456 1.00 76.25 291 PHE A C 1
ATOM 2350 O O . PHE A 1 291 ? 8.677 17.041 3.404 1.00 76.25 291 PHE A O 1
ATOM 2357 N N . THR A 1 292 ? 8.440 15.356 1.913 1.00 70.19 292 THR A N 1
ATOM 2358 C CA . THR A 1 292 ? 9.583 14.535 2.345 1.00 70.19 292 THR A CA 1
ATOM 2359 C C . THR A 1 292 ? 10.871 14.910 1.605 1.00 70.19 292 THR A C 1
ATOM 2361 O O . THR A 1 292 ? 11.614 15.784 2.046 1.00 70.19 292 THR A O 1
ATOM 2364 N N . VAL A 1 293 ? 11.130 14.271 0.461 1.00 70.62 293 VAL A N 1
ATOM 2365 C CA . VAL A 1 293 ? 12.330 14.403 -0.371 1.00 70.62 293 VAL A CA 1
ATOM 2366 C C . VAL A 1 293 ? 11.953 14.104 -1.827 1.00 70.62 293 VAL A C 1
ATOM 2368 O O . VAL A 1 293 ? 10.943 13.466 -2.124 1.00 70.62 293 VAL A O 1
ATOM 2371 N N . SER A 1 294 ? 12.777 14.592 -2.744 1.00 74.50 294 SER A N 1
ATOM 2372 C CA . SER A 1 294 ? 12.789 14.221 -4.156 1.00 74.50 294 SER A CA 1
ATOM 2373 C C . SER A 1 294 ? 13.169 12.749 -4.364 1.00 74.50 294 SER A C 1
ATOM 2375 O O . SER A 1 294 ? 14.275 12.348 -4.013 1.00 74.50 294 SER A O 1
ATOM 2377 N N . ILE A 1 295 ? 12.298 11.961 -4.992 1.00 83.31 295 ILE A N 1
ATOM 2378 C CA . ILE A 1 295 ? 12.492 10.523 -5.219 1.00 83.31 295 ILE A CA 1
ATOM 2379 C C . ILE A 1 295 ? 12.688 10.234 -6.705 1.00 83.31 295 ILE A C 1
ATOM 2381 O O . ILE A 1 295 ? 11.995 10.789 -7.570 1.00 83.31 295 ILE A O 1
ATOM 2385 N N . PHE A 1 296 ? 13.620 9.326 -6.995 1.00 83.31 296 PHE A N 1
ATOM 2386 C CA . PHE A 1 296 ? 13.843 8.793 -8.329 1.00 83.31 296 PHE A CA 1
ATOM 2387 C C . PHE A 1 296 ? 13.224 7.401 -8.467 1.00 83.31 296 PHE A C 1
ATOM 2389 O O . PHE A 1 296 ? 13.758 6.404 -7.980 1.00 83.31 296 PHE A O 1
ATOM 2396 N N . LEU A 1 297 ? 12.073 7.355 -9.132 1.00 89.62 297 LEU A N 1
ATOM 2397 C CA . LEU A 1 297 ? 11.331 6.124 -9.362 1.00 89.62 297 LEU A CA 1
ATOM 2398 C C . LEU A 1 297 ? 11.682 5.507 -10.710 1.00 89.62 297 LEU A C 1
ATOM 2400 O O . LEU A 1 297 ? 11.785 6.214 -11.720 1.00 89.62 297 LEU A O 1
ATOM 2404 N N . VAL A 1 298 ? 11.774 4.180 -10.733 1.00 90.38 298 VAL A N 1
ATOM 2405 C CA . VAL A 1 298 ? 12.021 3.400 -11.949 1.00 90.38 298 VAL A CA 1
ATOM 2406 C C . VAL A 1 298 ? 10.939 2.347 -12.179 1.00 90.38 298 VAL A C 1
ATOM 2408 O O . VAL A 1 298 ? 10.256 1.906 -11.260 1.00 90.38 298 VAL A O 1
ATOM 2411 N N . ASN A 1 299 ? 10.780 1.952 -13.431 1.00 90.81 299 A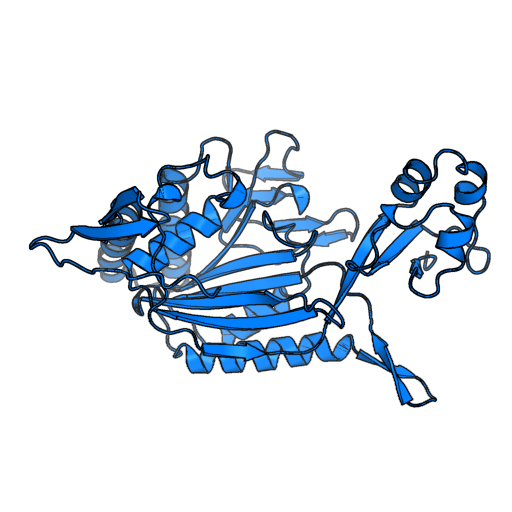SN A N 1
ATOM 2412 C CA . ASN A 1 299 ? 10.148 0.716 -13.852 1.00 90.81 299 ASN A CA 1
ATOM 2413 C C . ASN A 1 299 ? 11.224 -0.360 -13.984 1.00 90.81 299 ASN A C 1
ATOM 2415 O O . ASN A 1 299 ? 12.341 -0.062 -14.413 1.00 90.81 299 ASN A O 1
ATOM 2419 N N . ILE A 1 300 ? 10.869 -1.593 -13.635 1.00 90.06 300 ILE A N 1
ATOM 2420 C CA . ILE A 1 300 ? 11.678 -2.777 -13.915 1.00 90.06 300 ILE A CA 1
ATOM 2421 C C . ILE A 1 300 ? 11.082 -3.459 -15.140 1.00 90.06 300 ILE A C 1
ATOM 2423 O O . ILE A 1 300 ? 9.874 -3.675 -15.186 1.00 90.06 300 ILE A O 1
ATOM 2427 N N . PHE A 1 301 ? 11.931 -3.801 -16.102 1.00 91.56 301 PHE A N 1
ATOM 2428 C CA . PHE A 1 301 ? 11.577 -4.626 -17.249 1.00 91.56 301 PHE A CA 1
ATOM 2429 C C . PHE A 1 301 ? 12.467 -5.862 -17.278 1.00 91.56 301 PHE A C 1
ATOM 2431 O O . PHE A 1 301 ? 13.689 -5.764 -17.150 1.00 91.56 301 PHE A O 1
ATOM 2438 N N . SER A 1 302 ? 11.870 -7.027 -17.481 1.00 92.00 302 SER A N 1
ATOM 2439 C CA . SER A 1 302 ? 12.601 -8.239 -17.835 1.00 92.00 302 SER A CA 1
ATOM 2440 C C . SER A 1 302 ? 13.213 -8.109 -19.231 1.00 92.00 302 SER A C 1
ATOM 2442 O O . SER A 1 302 ? 12.695 -7.404 -20.102 1.00 92.00 302 SER A O 1
ATOM 2444 N N . MET A 1 303 ? 14.283 -8.858 -19.504 1.00 93.62 303 MET A N 1
ATOM 2445 C CA . MET A 1 303 ? 14.826 -8.908 -20.868 1.00 93.62 303 MET A CA 1
ATOM 2446 C C . MET A 1 303 ? 13.832 -9.472 -21.892 1.00 93.62 303 MET A C 1
ATOM 2448 O O . MET A 1 303 ? 13.912 -9.130 -23.070 1.00 93.62 303 MET A O 1
ATOM 2452 N N . ALA A 1 304 ? 12.865 -10.287 -21.458 1.00 93.44 304 ALA A N 1
ATOM 2453 C CA . ALA A 1 304 ? 11.788 -10.763 -22.321 1.00 93.44 304 ALA A CA 1
ATOM 2454 C C . ALA A 1 304 ? 10.862 -9.617 -22.760 1.00 93.44 304 ALA A C 1
ATOM 2456 O O . ALA A 1 304 ? 10.514 -9.537 -23.936 1.00 93.44 304 ALA A O 1
ATOM 2457 N N . GLU A 1 305 ? 10.508 -8.705 -21.851 1.00 94.31 305 GLU A N 1
ATOM 2458 C CA . GLU A 1 305 ? 9.722 -7.508 -22.178 1.00 94.31 305 GLU A CA 1
ATOM 2459 C C . GLU A 1 305 ? 10.487 -6.566 -23.110 1.00 94.31 305 GLU A C 1
ATOM 2461 O O . GLU A 1 305 ? 9.919 -6.094 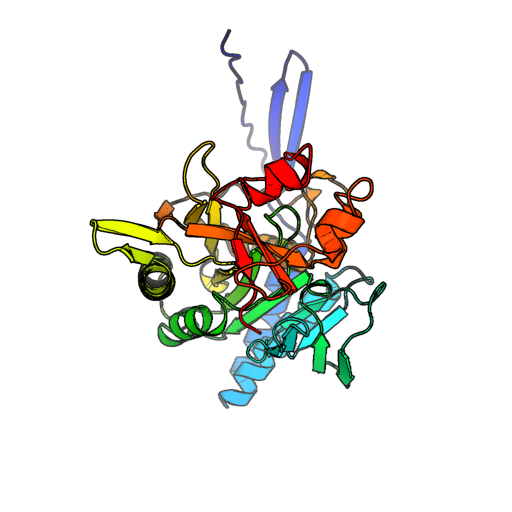-24.093 1.00 94.31 305 GLU A O 1
ATOM 2466 N N . ILE A 1 306 ? 11.786 -6.358 -22.866 1.00 96.31 306 ILE A N 1
ATOM 2467 C CA . ILE A 1 306 ? 12.640 -5.554 -23.755 1.00 96.31 306 ILE A CA 1
ATOM 2468 C C . ILE A 1 306 ? 12.708 -6.169 -25.158 1.00 96.31 306 ILE A C 1
ATOM 2470 O O . ILE A 1 306 ? 12.526 -5.461 -26.147 1.00 96.31 306 ILE A O 1
ATOM 2474 N N . ARG A 1 307 ? 12.904 -7.489 -25.264 1.00 95.75 307 ARG A N 1
ATOM 2475 C CA . ARG A 1 307 ? 12.910 -8.200 -26.552 1.00 95.75 307 ARG A CA 1
ATOM 2476 C C . ARG A 1 307 ? 11.569 -8.075 -27.273 1.00 95.75 307 ARG A C 1
ATOM 2478 O O . ARG A 1 307 ? 11.549 -7.863 -28.479 1.00 95.75 307 ARG A O 1
ATOM 2485 N N . ASN A 1 308 ? 10.459 -8.208 -26.550 1.00 95.38 308 ASN A N 1
ATOM 2486 C CA . ASN A 1 308 ? 9.124 -8.078 -27.133 1.00 95.38 308 ASN A CA 1
ATOM 2487 C C . ASN A 1 308 ? 8.851 -6.645 -27.616 1.00 95.38 308 ASN A C 1
ATOM 2489 O O . ASN A 1 308 ? 8.153 -6.467 -28.609 1.00 95.38 308 ASN A O 1
ATOM 2493 N N . HIS A 1 309 ? 9.401 -5.633 -26.938 1.00 95.81 309 HIS A N 1
ATOM 2494 C CA . HIS A 1 309 ? 9.289 -4.240 -27.361 1.00 95.81 309 HIS A CA 1
ATOM 2495 C C . HIS A 1 309 ? 10.092 -3.955 -28.639 1.00 95.81 309 HIS A C 1
ATOM 2497 O O . HIS A 1 309 ? 9.562 -3.375 -29.583 1.00 95.81 309 HIS A O 1
ATOM 2503 N N . PHE A 1 310 ? 11.346 -4.410 -28.700 1.00 96.31 310 PHE A N 1
ATOM 2504 C CA . PHE A 1 310 ? 12.226 -4.254 -29.863 1.00 96.31 310 PHE A CA 1
ATOM 2505 C C . PHE A 1 310 ? 12.224 -5.509 -30.746 1.00 96.31 310 PHE A C 1
ATOM 2507 O O . PHE A 1 310 ? 13.277 -6.071 -31.046 1.00 96.31 310 PHE A O 1
ATOM 2514 N N . LEU A 1 311 ? 11.037 -5.971 -31.149 1.00 95.25 311 LEU A N 1
ATOM 2515 C CA . LEU A 1 311 ? 10.869 -7.263 -31.824 1.00 95.25 311 LEU A CA 1
ATOM 2516 C C . LEU A 1 311 ? 11.662 -7.372 -33.139 1.00 95.25 311 LEU A C 1
ATOM 2518 O O . LEU A 1 311 ? 12.280 -8.405 -33.401 1.00 95.25 311 LEU A O 1
ATOM 2522 N N . GLU A 1 312 ? 11.699 -6.291 -33.921 1.00 95.94 312 GLU A N 1
ATOM 2523 C CA . GLU A 1 312 ? 12.468 -6.193 -35.174 1.00 95.94 312 GLU A CA 1
ATOM 2524 C C . GLU A 1 312 ? 13.989 -6.267 -34.947 1.00 95.94 312 GLU A C 1
ATOM 2526 O O . GLU A 1 312 ? 14.751 -6.607 -35.847 1.00 95.94 312 GLU A O 1
ATOM 2531 N N . GLU A 1 313 ? 14.448 -5.988 -33.724 1.00 96.06 313 GLU A N 1
ATOM 2532 C CA . GLU A 1 313 ? 15.856 -6.015 -33.323 1.00 96.06 313 GLU A CA 1
ATOM 2533 C C . GLU A 1 313 ? 16.142 -7.114 -32.285 1.00 96.06 313 GLU A C 1
ATOM 2535 O O . GLU A 1 313 ? 17.136 -7.040 -31.559 1.00 96.06 313 GLU A O 1
ATOM 2540 N N . LYS A 1 314 ? 15.303 -8.161 -32.216 1.00 95.00 314 LYS A N 1
ATOM 2541 C CA . LYS A 1 314 ? 15.396 -9.227 -31.199 1.00 95.00 314 LYS A CA 1
ATOM 2542 C C . LYS A 1 314 ? 16.791 -9.851 -31.082 1.00 95.00 314 LYS A C 1
ATOM 2544 O O . LYS A 1 314 ? 17.258 -10.076 -29.970 1.00 95.00 314 LYS A O 1
ATOM 2549 N N . GLU A 1 315 ? 17.487 -10.061 -32.201 1.00 95.62 315 GLU A N 1
ATOM 2550 C CA . GLU A 1 315 ? 18.836 -10.641 -32.205 1.00 95.62 315 GLU A CA 1
ATOM 2551 C C . GLU A 1 315 ? 19.854 -9.717 -31.529 1.00 95.62 315 GLU A C 1
ATOM 2553 O O . GLU A 1 315 ? 20.767 -10.187 -30.851 1.00 95.62 315 GLU A O 1
ATOM 2558 N N . LYS A 1 316 ? 19.687 -8.394 -31.659 1.00 96.06 316 LYS A N 1
ATOM 2559 C CA . LYS A 1 316 ? 20.536 -7.426 -30.956 1.00 96.06 316 LYS A CA 1
ATOM 2560 C C . LYS A 1 316 ? 20.285 -7.480 -29.454 1.00 96.06 316 LYS A C 1
ATOM 2562 O O . LYS A 1 316 ? 21.243 -7.433 -28.691 1.00 96.06 316 LYS A O 1
ATOM 2567 N N . VAL A 1 317 ? 19.024 -7.619 -29.035 1.00 95.38 317 VAL A N 1
ATOM 2568 C CA . VAL A 1 317 ? 18.656 -7.747 -27.615 1.00 95.38 317 VAL A CA 1
ATOM 2569 C C . VAL A 1 317 ? 19.229 -9.032 -27.011 1.00 95.38 317 VAL A C 1
ATOM 2571 O O . VAL A 1 317 ? 19.811 -8.999 -25.931 1.00 95.38 317 VAL A O 1
ATOM 2574 N N . GLU A 1 318 ? 19.109 -10.164 -27.707 1.00 93.94 318 GLU A N 1
ATOM 2575 C CA . GLU A 1 318 ? 19.545 -11.481 -27.213 1.00 93.94 318 GLU A CA 1
ATOM 2576 C C . GLU A 1 318 ? 21.070 -11.626 -27.096 1.00 93.94 318 GLU A C 1
ATOM 2578 O O . GLU A 1 318 ? 21.558 -12.376 -26.236 1.00 93.94 318 GLU A O 1
ATOM 2583 N N . ASN A 1 319 ? 21.804 -10.892 -27.939 1.00 95.00 319 ASN A N 1
ATOM 2584 C CA . ASN A 1 319 ? 23.265 -10.835 -27.962 1.00 95.00 319 ASN A CA 1
ATOM 2585 C C . ASN A 1 319 ? 23.843 -9.657 -27.159 1.00 95.00 319 ASN A C 1
ATOM 2587 O O . ASN A 1 319 ? 25.064 -9.516 -27.079 1.00 95.00 319 ASN A O 1
ATOM 2591 N N . PHE A 1 320 ? 22.998 -8.810 -26.566 1.00 95.31 320 PHE A N 1
ATOM 2592 C CA . PHE A 1 320 ? 23.453 -7.657 -25.800 1.00 95.31 320 PHE A CA 1
ATOM 2593 C C . PHE A 1 320 ? 24.135 -8.085 -24.500 1.00 95.31 320 PHE A C 1
ATOM 2595 O O . PHE A 1 320 ? 23.601 -8.882 -23.724 1.00 95.31 320 PHE A O 1
ATOM 2602 N N . LEU A 1 321 ? 25.316 -7.519 -24.252 1.00 93.31 321 LEU A N 1
ATOM 2603 C CA . LEU A 1 321 ? 26.120 -7.786 -23.067 1.00 93.31 321 LEU A CA 1
ATOM 2604 C C . LEU A 1 321 ? 26.505 -6.474 -22.390 1.00 93.31 321 LEU A C 1
ATOM 2606 O O . LEU A 1 321 ? 26.909 -5.514 -23.045 1.00 93.31 321 LEU A O 1
ATOM 2610 N N . VAL A 1 322 ? 26.456 -6.474 -21.062 1.00 90.62 322 VAL A N 1
ATOM 2611 C CA . VAL A 1 322 ? 26.951 -5.393 -20.209 1.00 90.62 322 VAL A CA 1
ATOM 2612 C C . VAL A 1 322 ? 28.084 -5.963 -19.381 1.00 90.62 322 VAL A C 1
ATOM 2614 O O . VAL A 1 322 ? 27.903 -6.951 -18.675 1.00 90.62 322 VAL A O 1
ATOM 2617 N N . SER A 1 323 ? 29.281 -5.395 -19.528 1.00 88.25 323 SER A N 1
ATOM 2618 C CA . SER A 1 323 ? 30.491 -5.908 -18.869 1.00 88.25 323 SER A CA 1
ATOM 2619 C C . SER A 1 323 ? 30.684 -7.420 -19.081 1.00 88.25 323 SER A C 1
ATOM 2621 O O . SER A 1 323 ? 30.956 -8.157 -18.140 1.00 88.25 323 SER A O 1
ATOM 2623 N N . GLN A 1 324 ? 30.504 -7.880 -20.329 1.00 89.88 324 GLN A N 1
ATOM 2624 C CA . GLN A 1 324 ? 30.601 -9.287 -20.766 1.00 89.88 324 GLN A CA 1
ATOM 2625 C C . GLN A 1 324 ? 29.544 -10.249 -20.192 1.00 89.88 324 GLN A C 1
ATOM 2627 O O . GLN A 1 324 ? 29.604 -11.449 -20.451 1.00 89.88 324 GLN A O 1
ATOM 2632 N N . LYS A 1 325 ? 28.545 -9.747 -19.464 1.00 92.31 325 LYS A N 1
ATOM 2633 C CA . LYS A 1 325 ? 27.450 -10.544 -18.907 1.00 92.31 325 LYS A CA 1
ATOM 2634 C C . LYS A 1 325 ? 26.127 -10.217 -19.586 1.00 92.31 325 LYS A C 1
ATOM 2636 O O . LYS A 1 325 ? 25.899 -9.079 -20.001 1.00 92.31 325 LYS A O 1
ATOM 2641 N N . LYS A 1 326 ? 25.230 -11.204 -19.667 1.00 91.25 326 LYS A N 1
ATOM 2642 C CA . LYS A 1 326 ? 23.848 -10.950 -20.087 1.00 91.25 326 LYS A CA 1
ATOM 2643 C C . LYS A 1 326 ? 23.123 -10.212 -18.961 1.00 91.25 326 LYS A C 1
ATOM 2645 O O . LYS A 1 326 ? 23.102 -10.725 -17.841 1.00 91.25 326 LYS A O 1
ATOM 2650 N N . PRO A 1 327 ? 22.537 -9.034 -19.221 1.00 93.38 327 PRO A N 1
ATOM 2651 C CA . PRO A 1 327 ? 21.645 -8.433 -18.247 1.00 93.38 327 PRO A CA 1
ATOM 2652 C C . PRO A 1 327 ? 20.411 -9.321 -18.074 1.00 93.38 327 PRO A C 1
ATOM 2654 O O . PRO A 1 327 ? 20.008 -10.023 -19.001 1.00 93.38 327 PRO A O 1
ATOM 2657 N N . TYR A 1 328 ? 19.809 -9.296 -16.890 1.00 90.06 328 TYR A N 1
ATOM 2658 C CA . TYR A 1 328 ? 18.591 -10.064 -16.603 1.00 90.06 328 TYR A CA 1
ATOM 2659 C C . TYR A 1 328 ? 17.362 -9.165 -16.424 1.00 90.06 328 TYR A C 1
ATOM 2661 O O . TYR A 1 328 ? 16.236 -9.598 -16.677 1.00 90.06 328 TYR A O 1
ATOM 2669 N N . ARG A 1 329 ? 17.574 -7.893 -16.072 1.00 91.12 329 ARG A N 1
ATOM 2670 C CA . ARG A 1 329 ? 16.535 -6.862 -16.001 1.00 91.12 329 ARG A CA 1
ATOM 2671 C C . ARG A 1 329 ? 17.085 -5.484 -16.357 1.00 91.12 329 ARG A C 1
ATOM 2673 O O . ARG A 1 329 ? 18.297 -5.256 -16.352 1.00 91.12 329 ARG A O 1
ATOM 2680 N N . VAL A 1 330 ? 16.174 -4.562 -16.637 1.00 92.12 330 VAL A N 1
ATOM 2681 C CA . VAL A 1 330 ? 16.461 -3.163 -16.951 1.00 92.12 330 VAL A CA 1
ATOM 2682 C C . VAL A 1 330 ? 15.661 -2.257 -16.030 1.00 92.12 330 VAL A C 1
ATOM 2684 O O . VAL A 1 330 ? 14.450 -2.422 -15.894 1.00 92.12 330 VAL A O 1
ATOM 2687 N N . PHE A 1 331 ? 16.331 -1.276 -15.430 1.00 90.94 331 PHE A N 1
ATOM 2688 C CA . PHE A 1 331 ? 15.693 -0.182 -14.716 1.00 90.94 331 PHE A CA 1
ATOM 2689 C C . PHE A 1 331 ? 15.579 1.031 -15.631 1.00 90.94 331 PHE A C 1
ATOM 2691 O O . PHE A 1 331 ? 16.574 1.525 -16.169 1.00 90.94 331 PHE A O 1
ATOM 2698 N N . LEU A 1 332 ? 14.357 1.532 -15.774 1.00 91.38 332 LEU A N 1
ATOM 2699 C CA . LEU A 1 332 ? 14.048 2.686 -16.604 1.00 91.38 332 LEU A CA 1
ATOM 2700 C C . LEU A 1 332 ? 13.306 3.735 -15.773 1.00 91.38 332 LEU A C 1
ATOM 2702 O O . LEU A 1 332 ? 12.311 3.389 -15.143 1.00 91.38 332 LEU A O 1
ATOM 2706 N N . PRO A 1 333 ? 13.714 5.010 -15.747 1.00 89.69 333 PRO A N 1
ATOM 2707 C CA . PRO A 1 333 ? 13.010 6.032 -14.972 1.00 89.69 333 PRO A CA 1
ATOM 2708 C C . PRO A 1 333 ? 11.537 6.119 -15.374 1.00 89.69 333 PRO A C 1
ATOM 2710 O O . PRO A 1 333 ? 11.239 6.137 -16.563 1.00 89.69 333 PRO A O 1
ATOM 2713 N N . LYS A 1 334 ? 10.602 6.231 -14.418 1.00 88.38 334 LYS A N 1
ATOM 2714 C CA . LYS A 1 334 ? 9.156 6.227 -14.746 1.00 88.38 334 LYS A CA 1
ATOM 2715 C C . LYS A 1 334 ? 8.748 7.338 -15.721 1.00 88.38 334 LYS A C 1
ATOM 2717 O O . LYS A 1 334 ? 7.858 7.152 -16.538 1.00 88.38 334 LYS A O 1
ATOM 2722 N N . LYS A 1 335 ? 9.458 8.473 -15.695 1.00 84.88 335 LYS A N 1
ATOM 2723 C CA . LYS A 1 335 ? 9.254 9.609 -16.616 1.00 84.88 335 LYS A CA 1
ATOM 2724 C C . LYS A 1 335 ? 9.894 9.426 -18.001 1.00 84.88 335 LYS A C 1
ATOM 2726 O O . LYS A 1 335 ? 9.840 10.342 -18.815 1.00 84.88 335 LYS A O 1
ATOM 2731 N N . LEU A 1 336 ? 10.527 8.284 -18.258 1.00 87.69 336 LEU A N 1
ATOM 2732 C CA . LEU A 1 336 ? 11.141 7.921 -19.529 1.00 87.69 336 LEU A CA 1
ATOM 2733 C C . LEU A 1 336 ? 10.464 6.638 -20.036 1.00 87.69 336 LEU A C 1
ATOM 2735 O O . LEU A 1 336 ? 10.901 5.548 -19.687 1.00 87.69 336 LEU A O 1
ATOM 2739 N N . PRO A 1 337 ? 9.356 6.731 -20.787 1.00 88.50 337 PRO A N 1
ATOM 2740 C CA . PRO A 1 337 ? 8.618 5.547 -21.211 1.00 88.50 337 PRO A CA 1
ATOM 2741 C C . PRO A 1 337 ? 9.413 4.738 -22.241 1.00 88.50 337 PRO A C 1
ATOM 2743 O O . PRO A 1 337 ? 10.019 5.310 -23.145 1.00 88.50 337 PRO A O 1
ATOM 2746 N N . LEU A 1 338 ? 9.341 3.405 -22.152 1.00 91.25 338 LEU A N 1
ATOM 2747 C CA . LEU A 1 338 ? 10.013 2.489 -23.084 1.00 91.25 338 LEU A CA 1
ATOM 2748 C C . LEU A 1 338 ? 9.596 2.743 -24.547 1.00 91.25 338 LEU A C 1
ATOM 2750 O O . LEU A 1 338 ? 10.436 2.775 -25.433 1.00 91.25 338 LEU A O 1
ATOM 2754 N N . VAL A 1 339 ? 8.316 3.061 -24.769 1.00 91.62 339 VAL A N 1
ATOM 2755 C CA . VAL A 1 339 ? 7.740 3.418 -26.083 1.00 91.62 339 VAL A CA 1
ATOM 2756 C C . VAL A 1 339 ? 8.372 4.672 -26.708 1.00 91.62 339 VAL A C 1
ATOM 2758 O O . VAL A 1 339 ? 8.210 4.921 -27.899 1.00 91.62 339 VAL A O 1
ATOM 2761 N N . GLY A 1 340 ? 9.094 5.478 -25.925 1.00 91.12 340 GLY A N 1
ATOM 2762 C CA . GLY A 1 340 ? 9.797 6.654 -26.431 1.00 91.12 340 GLY A CA 1
ATOM 2763 C C . GLY A 1 340 ? 11.026 6.335 -27.288 1.00 91.12 340 GLY A C 1
ATOM 2764 O O . GLY A 1 340 ? 11.482 7.223 -28.004 1.00 91.12 340 GLY A O 1
ATOM 2765 N N . PHE A 1 341 ? 11.551 5.107 -27.233 1.00 94.38 341 PHE A N 1
ATOM 2766 C CA . PHE A 1 341 ? 12.754 4.699 -27.959 1.00 94.38 341 PHE A CA 1
ATOM 2767 C C . PHE A 1 341 ? 12.397 4.054 -29.297 1.00 94.38 341 PHE A C 1
ATOM 2769 O O . PHE A 1 341 ? 11.610 3.112 -29.350 1.00 94.38 341 PHE A O 1
ATOM 2776 N N . LYS A 1 342 ? 12.999 4.531 -30.390 1.00 93.00 342 LYS A N 1
ATOM 2777 C CA . LYS A 1 342 ? 12.698 4.032 -31.743 1.00 93.00 342 LYS A CA 1
ATOM 2778 C C . LYS A 1 342 ? 13.505 2.798 -32.128 1.00 93.00 342 LYS A C 1
ATOM 2780 O O . LYS A 1 342 ? 13.149 2.118 -33.084 1.00 93.00 342 LYS A O 1
ATOM 2785 N N . SER A 1 343 ? 14.612 2.554 -31.431 1.00 96.12 343 SER A N 1
ATOM 2786 C CA . SER A 1 343 ? 15.501 1.418 -31.673 1.00 96.12 343 SER A CA 1
ATOM 2787 C C . SER A 1 343 ? 16.185 0.963 -30.389 1.00 96.12 343 SER A C 1
ATOM 2789 O O . SER A 1 343 ? 16.364 1.742 -29.446 1.00 96.12 343 SER A O 1
ATOM 2791 N N . PHE A 1 344 ? 16.635 -0.285 -30.377 1.00 96.56 344 PHE A N 1
ATOM 2792 C CA . PHE A 1 344 ? 17.424 -0.844 -29.289 1.00 96.56 344 PHE A CA 1
ATOM 2793 C C . PHE A 1 344 ? 18.803 -0.174 -29.167 1.00 96.56 344 PHE A C 1
ATOM 2795 O O . PHE A 1 344 ? 19.353 -0.040 -28.073 1.00 96.56 344 PHE A O 1
ATOM 2802 N N . GLU A 1 345 ? 19.365 0.314 -30.274 1.00 94.31 345 GLU A N 1
ATOM 2803 C CA . GLU A 1 345 ? 20.611 1.086 -30.251 1.00 94.31 345 GLU A CA 1
ATOM 2804 C C . GLU A 1 345 ? 20.445 2.437 -29.534 1.00 94.31 345 GLU A C 1
ATOM 2806 O O . GLU A 1 345 ? 21.294 2.823 -28.732 1.00 94.31 345 GLU A O 1
ATOM 2811 N N . GLU A 1 346 ? 19.342 3.147 -29.782 1.00 95.31 346 GLU A N 1
ATOM 2812 C CA . GLU A 1 346 ? 19.003 4.373 -29.049 1.00 95.31 346 GLU A CA 1
ATOM 2813 C C . GLU A 1 346 ? 18.812 4.078 -27.556 1.00 95.31 346 GLU A C 1
ATOM 2815 O O . GLU A 1 346 ? 19.379 4.766 -26.707 1.00 95.31 346 GLU A O 1
ATOM 2820 N N . PHE A 1 347 ? 18.073 3.008 -27.246 1.00 95.75 347 PHE A N 1
ATOM 2821 C CA . PHE A 1 347 ? 17.804 2.563 -25.882 1.00 95.75 347 PHE A CA 1
ATOM 2822 C C . PHE A 1 347 ? 19.084 2.272 -25.092 1.00 95.75 347 PHE A C 1
ATOM 2824 O O . PHE A 1 347 ? 19.255 2.754 -23.977 1.00 95.75 347 PHE A O 1
ATOM 2831 N N . THR A 1 348 ? 20.020 1.527 -25.679 1.00 94.19 348 THR A N 1
ATOM 2832 C CA . THR A 1 348 ? 21.279 1.151 -25.013 1.00 94.19 348 THR A CA 1
ATOM 2833 C C . THR A 1 348 ? 22.261 2.314 -24.853 1.00 94.19 348 THR A C 1
ATOM 2835 O O . THR A 1 348 ? 23.115 2.272 -23.967 1.00 94.19 348 THR A O 1
ATOM 2838 N N . LYS A 1 349 ? 22.152 3.365 -25.677 1.00 93.25 349 LYS A N 1
ATOM 2839 C CA . LYS A 1 349 ? 23.005 4.564 -25.598 1.00 93.25 349 LYS A CA 1
ATOM 2840 C C . LYS A 1 349 ? 22.511 5.600 -24.586 1.00 93.25 349 LYS A C 1
ATOM 2842 O O . LYS A 1 349 ? 23.283 6.484 -24.199 1.00 93.25 349 LYS A O 1
ATOM 2847 N N . ASP A 1 350 ? 21.255 5.527 -24.153 1.00 91.44 350 ASP A N 1
ATOM 2848 C CA . ASP A 1 350 ? 20.707 6.468 -23.181 1.00 91.44 350 ASP A CA 1
ATOM 2849 C C . ASP A 1 350 ? 21.239 6.174 -21.773 1.00 91.44 350 ASP A C 1
ATOM 2851 O O . ASP A 1 350 ? 20.960 5.146 -21.163 1.00 91.44 350 ASP A O 1
ATOM 2855 N N . ARG A 1 351 ? 21.988 7.133 -21.218 1.00 86.31 351 ARG A N 1
ATOM 2856 C CA . ARG A 1 351 ? 22.639 7.020 -19.900 1.00 86.31 351 ARG A CA 1
ATOM 2857 C C . ARG A 1 351 ? 21.670 6.850 -18.730 1.00 86.31 351 ARG A C 1
ATOM 2859 O O . ARG A 1 351 ? 22.111 6.583 -17.617 1.00 86.31 351 ARG A O 1
ATOM 2866 N N . ARG A 1 352 ? 20.376 7.083 -18.945 1.00 86.12 352 ARG A N 1
ATOM 2867 C CA . ARG A 1 352 ? 19.331 6.916 -17.931 1.00 86.12 352 ARG A CA 1
ATOM 2868 C C . ARG A 1 352 ? 18.815 5.479 -17.869 1.00 86.12 352 ARG A C 1
ATOM 2870 O O . ARG A 1 352 ? 18.135 5.147 -16.902 1.00 86.12 352 ARG A O 1
ATOM 2877 N N . VAL A 1 353 ? 19.106 4.659 -18.878 1.00 90.56 353 VAL A N 1
ATOM 2878 C CA . VAL A 1 353 ? 18.760 3.238 -18.919 1.00 90.56 353 VAL A CA 1
ATOM 2879 C C . VAL A 1 353 ? 19.829 2.467 -18.159 1.00 90.56 353 VAL A C 1
ATOM 2881 O O . VAL A 1 353 ? 21.012 2.536 -18.489 1.00 90.56 353 VAL A O 1
ATOM 2884 N N . ILE A 1 354 ? 19.421 1.743 -17.119 1.00 89.12 354 ILE A N 1
ATOM 2885 C CA . ILE A 1 354 ? 20.347 0.990 -16.273 1.00 89.12 354 ILE A CA 1
ATOM 2886 C C . ILE A 1 354 ? 20.088 -0.495 -16.483 1.00 89.12 354 ILE A C 1
ATOM 2888 O O . ILE A 1 354 ? 19.012 -1.001 -16.174 1.00 89.12 354 ILE A O 1
ATOM 2892 N N . PHE A 1 355 ? 21.091 -1.200 -16.987 1.00 90.50 355 PHE A N 1
ATOM 2893 C CA . PHE A 1 355 ? 21.048 -2.644 -17.168 1.00 90.50 355 PHE A CA 1
ATOM 2894 C C . PHE A 1 355 ? 21.640 -3.335 -15.946 1.00 90.50 355 PHE A C 1
ATOM 2896 O O . PHE A 1 355 ? 22.764 -3.036 -15.543 1.00 90.50 355 PHE A O 1
ATOM 2903 N N . ASP A 1 356 ? 20.890 -4.266 -15.371 1.00 87.62 356 ASP A N 1
ATOM 2904 C CA . ASP A 1 356 ? 21.355 -5.056 -14.242 1.00 87.62 356 ASP A CA 1
ATOM 2905 C C . ASP A 1 356 ? 21.923 -6.388 -14.735 1.00 87.62 356 ASP A C 1
ATOM 2907 O O . ASP A 1 356 ? 21.213 -7.218 -15.307 1.00 87.62 356 ASP A O 1
ATOM 2911 N N . SER A 1 357 ? 23.220 -6.573 -14.508 1.00 84.50 357 SER A N 1
ATOM 2912 C CA . SER A 1 357 ? 23.979 -7.787 -14.816 1.00 84.50 357 SER A CA 1
ATOM 2913 C C . SER A 1 357 ? 24.716 -8.312 -13.575 1.00 84.50 357 SER A C 1
ATOM 2915 O O . SER A 1 357 ? 25.816 -8.854 -13.682 1.00 84.50 357 SER A O 1
ATOM 2917 N N . SER A 1 358 ? 24.159 -8.061 -12.383 1.00 76.12 358 SER A N 1
ATOM 2918 C CA . SER A 1 358 ? 24.764 -8.431 -11.093 1.00 76.12 358 SER A CA 1
ATOM 2919 C C . SER A 1 358 ? 24.783 -9.937 -10.794 1.00 76.12 358 SER A C 1
ATOM 2921 O O . SER A 1 358 ? 25.524 -10.341 -9.899 1.00 76.12 358 SER A O 1
ATOM 2923 N N . TYR A 1 359 ? 24.056 -10.759 -11.561 1.00 59.12 359 TYR A N 1
ATOM 2924 C CA . TYR A 1 359 ? 24.166 -12.225 -11.528 1.00 59.12 359 TYR A CA 1
ATOM 2925 C C . TYR A 1 359 ? 25.354 -12.738 -12.349 1.00 59.12 359 TYR A C 1
ATOM 2927 O O . TYR A 1 359 ? 25.682 -12.166 -13.416 1.00 59.12 359 TYR A O 1
#

InterPro domains:
  IPR046537 Domain of unknown function DUF6602 [PF20247] (57-150)

pLDDT: mean 83.28, std 17.42, range [28.44, 98.44]

Radius of gyration: 23.34 Å; chains: 1; bounding box: 68×57×64 Å

Sequence (359 aa):
MKQDKSIVNKKSEKSIHKMIAEVDGVCQEWIHNENYFQADRFAKKLKAETDWFERIIKHQPSVGQFYEYILKAQLKEFLPEKYNIGTGFVYDIAEQKHSQQLDIVIYESNNKAPIYKMGDFVIIEPSEVITVCEVKKTLKKSDVKKLIQNNLLANTGSYPNEEHGIQYINLFAFNSSVKADALVKMMLIEMNSILENFIKWSDNDKQLFIPIPYLTLPNIFLFNEGKIVKSRLSAPKAGPFKIEILIEELGIEGISGDFLLTCTAYNQSTGKGNFIGSNLRIVAINKKEYFTVSIFLVNIFSMAEIRNHFLEEKEKVENFLVSQKKPYRVFLPKKLPLVGFKSFEEFTKDRRVIFDSSY